Protein AF-A0A2R6J2B6-F1 (afdb_monomer)

Nearest PDB structures (foldseek):
  4z7r-assembly1_B  TM=4.528E-01  e=1.445E-08  Methylorubrum extorquens AM1
  4z7r-assembly1_A  TM=4.569E-01  e=1.540E-08  Methylorubrum extorquens AM1
  1xto-assembly1_A-2  TM=4.589E-01  e=4.551E-07  Pseudomonas putida KT2440
  2e7y-assembly1_B  TM=4.558E-01  e=3.497E-04  Thermotoga maritima

pLDDT: mean 74.23, std 17.55, range [27.34, 96.88]

Sequence (178 aa):
MFASSLLLDGRSTRHLIDATPDVRFQIRGDALDGVFLTREHLGHLPGLLYFGPEALAATGLTVHCTPRLGEFIATNDPFARLSEEGHIVLDPVRPGSTVDIGGVDGTFWGPGELDRYGDVPHPAISHSMDVLDPTRTEIYFTHLNHTNPVLQPGSEERRRVEERGFHVADRADSFGLG

Radius of gyration: 18.05 Å; Cα contacts (8 Å, |Δi|>4): 298; chains: 1; bounding box: 54×38×40 Å

Secondary structure (DSSP, 8-state):
-PPP-EEEE-SS-EEEE---TTHHHHHTT---SEEE---SSTTTSGGGGGGSTTTT--SSEEEEE-HHHHHHHHHSTTHHHHHHTTSEEEEE--TT----SSS-B-SBSSTTS-TTGGGS---BHHHHHHHHTT-SS-EEEBS--TT-GGGSTT-HHHHHHHHTTEEEPPTT------

Mean predicted aligned error: 13.25 Å

Solvent-accessible surface area (backbone atoms only — not comparable to full-atom values): 10469 Å² total; per-residue (Å²): 136,86,61,77,64,48,77,47,78,49,92,88,45,29,34,35,35,25,35,18,76,58,35,67,74,72,51,70,79,58,84,58,61,30,34,38,40,91,53,86,49,75,47,25,38,60,19,55,64,50,36,27,79,94,60,65,48,38,73,55,30,32,35,38,21,39,56,70,52,40,50,48,37,64,73,33,81,77,50,18,54,33,46,77,72,40,22,29,36,78,41,65,45,57,91,95,63,88,76,89,73,76,52,50,71,25,41,34,53,44,78,83,77,43,102,61,42,92,80,52,100,67,64,24,34,58,58,49,53,68,76,51,71,84,62,95,64,64,34,47,30,41,80,58,41,96,82,28,56,59,77,41,91,86,30,72,57,32,48,54,40,47,77,74,61,34,45,74,64,58,92,85,71,76,88,83,82,134

Foldseek 3Di:
DAQDKDWDDWPVAIEIEFQAPVNCVVQVLDDHQEYEFPDDDNSGPPNLCCLPPVHNVAAAHEYEYAPVVLVVQCPDPPSVVCCVVRSYDYDHDHPPDDDCRLEAEAQAQDPPLDPPSVVDPHDHPVRVLVVCPPDPIAYEYDNYDPSHQLPPPPGPSVVVCVVSRYHYDDDPDDDDDD

Structure (mmCIF, N/CA/C/O backbone):
data_AF-A0A2R6J2B6-F1
#
_entry.id   AF-A0A2R6J2B6-F1
#
loop_
_atom_site.group_PDB
_atom_site.id
_atom_site.type_symbol
_atom_site.label_atom_id
_atom_site.label_alt_id
_atom_site.label_comp_id
_atom_site.label_asym_id
_atom_site.label_entity_id
_atom_site.label_seq_id
_atom_site.pdbx_PDB_ins_code
_atom_site.Cartn_x
_atom_site.Cartn_y
_atom_site.Cartn_z
_atom_site.occupancy
_atom_site.B_iso_or_equiv
_atom_site.auth_seq_id
_atom_site.auth_comp_id
_atom_site.auth_asym_id
_atom_site.auth_atom_id
_atom_site.pdbx_PDB_model_num
ATOM 1 N N . MET A 1 1 ? 8.148 20.720 3.279 1.00 38.84 1 MET A N 1
ATOM 2 C CA . MET A 1 1 ? 7.030 19.885 2.792 1.00 38.84 1 MET A CA 1
ATOM 3 C C . MET A 1 1 ? 7.084 18.610 3.613 1.00 38.84 1 MET A C 1
ATOM 5 O O . MET A 1 1 ? 8.137 17.992 3.619 1.00 38.84 1 MET A O 1
ATOM 9 N N . PHE A 1 2 ? 6.050 18.304 4.394 1.00 37.94 2 PHE A N 1
ATOM 10 C CA . PHE A 1 2 ? 6.017 17.096 5.222 1.00 37.94 2 PHE A CA 1
ATOM 11 C C . PHE A 1 2 ? 5.451 15.964 4.366 1.00 37.94 2 PHE A C 1
ATOM 13 O O . PHE A 1 2 ? 4.335 16.091 3.866 1.00 37.94 2 PHE A O 1
ATOM 20 N N . ALA A 1 3 ? 6.238 14.919 4.132 1.00 43.91 3 ALA A N 1
ATOM 21 C CA . ALA A 1 3 ? 5.732 13.699 3.526 1.00 43.91 3 ALA A CA 1
ATOM 22 C C . ALA A 1 3 ? 4.991 12.895 4.596 1.00 43.91 3 ALA A C 1
ATOM 24 O O . ALA A 1 3 ? 5.496 12.728 5.705 1.00 43.91 3 ALA A O 1
ATOM 25 N N . SER A 1 4 ? 3.784 12.441 4.282 1.00 53.16 4 SER A N 1
ATOM 26 C CA . SER A 1 4 ? 3.016 11.536 5.131 1.00 53.16 4 SER A CA 1
ATOM 27 C C . SER A 1 4 ? 3.201 10.112 4.631 1.00 53.16 4 SER A C 1
ATOM 29 O O . SER A 1 4 ? 3.089 9.876 3.433 1.00 53.16 4 SER A O 1
ATOM 31 N N . SER A 1 5 ? 3.428 9.182 5.547 1.00 55.16 5 SER A N 1
ATOM 32 C CA . SER A 1 5 ? 3.447 7.745 5.280 1.00 55.16 5 SER A CA 1
ATOM 33 C C . SER A 1 5 ? 2.646 7.008 6.330 1.00 55.16 5 SER A C 1
ATOM 35 O O . SER A 1 5 ? 2.580 7.469 7.474 1.00 55.16 5 SER A O 1
ATOM 37 N N . LEU A 1 6 ? 2.127 5.839 5.980 1.00 61.38 6 LEU A N 1
ATOM 38 C CA . LEU A 1 6 ? 1.416 4.971 6.911 1.00 61.38 6 LEU A CA 1
ATOM 39 C C . LEU A 1 6 ? 1.934 3.543 6.784 1.00 61.38 6 LEU A C 1
ATOM 41 O O . LEU A 1 6 ? 1.963 3.002 5.687 1.00 61.38 6 LEU A O 1
ATOM 45 N N . LEU A 1 7 ? 2.318 2.936 7.900 1.00 58.19 7 LEU A N 1
ATOM 46 C CA . LEU A 1 7 ? 2.619 1.512 7.966 1.00 58.19 7 LEU A CA 1
ATOM 47 C C . LEU A 1 7 ? 1.351 0.765 8.394 1.00 58.19 7 LEU A C 1
ATOM 49 O O . LEU A 1 7 ? 0.753 1.103 9.415 1.00 58.19 7 LEU A O 1
ATOM 53 N N . LEU A 1 8 ? 0.949 -0.226 7.608 1.00 63.62 8 LEU A N 1
ATOM 54 C CA . LEU A 1 8 ? -0.127 -1.166 7.895 1.00 63.62 8 LEU A CA 1
ATOM 55 C C . LEU A 1 8 ? 0.522 -2.486 8.312 1.00 63.62 8 LEU A C 1
ATOM 57 O O . LEU A 1 8 ? 1.049 -3.201 7.464 1.00 63.62 8 LEU A O 1
ATOM 61 N N . ASP A 1 9 ? 0.528 -2.779 9.608 1.00 63.66 9 ASP A N 1
ATOM 62 C CA . ASP A 1 9 ? 1.200 -3.951 10.179 1.00 63.66 9 ASP A CA 1
ATOM 63 C C . ASP A 1 9 ? 0.148 -4.942 10.696 1.00 63.66 9 ASP A C 1
ATOM 65 O O . ASP A 1 9 ? -0.495 -4.706 11.719 1.00 63.66 9 ASP A O 1
ATOM 69 N N . GLY A 1 10 ? -0.101 -6.002 9.927 1.00 56.47 10 GLY A N 1
ATOM 70 C CA . GLY A 1 10 ? -1.007 -7.094 10.276 1.00 56.47 10 GLY A CA 1
ATOM 71 C C . GLY A 1 10 ? -0.239 -8.331 10.743 1.00 56.47 10 GLY A C 1
ATOM 72 O O . GLY A 1 10 ? 0.958 -8.463 10.512 1.00 56.47 10 GLY A O 1
ATOM 73 N N . ARG A 1 11 ? -0.932 -9.309 11.345 1.00 50.62 11 ARG A N 1
ATOM 74 C CA . ARG A 1 11 ? -0.304 -10.530 11.905 1.00 50.62 11 ARG A CA 1
ATOM 75 C C . ARG A 1 11 ? 0.561 -11.343 10.937 1.00 50.62 11 ARG A C 1
ATOM 77 O O . ARG A 1 11 ? 1.348 -12.177 11.380 1.00 50.62 11 ARG A O 1
ATOM 84 N N . SER A 1 12 ? 0.352 -11.199 9.634 1.00 55.81 12 SER A N 1
ATOM 85 C CA . SER A 1 12 ? 1.073 -11.963 8.608 1.00 55.81 12 SER A CA 1
ATOM 86 C C . SER A 1 12 ? 1.449 -11.135 7.388 1.00 55.81 12 SER A C 1
ATOM 88 O O . SER A 1 12 ? 2.029 -11.692 6.464 1.00 55.81 12 SER A O 1
ATOM 90 N N . THR A 1 13 ? 1.096 -9.848 7.368 1.00 67.38 13 THR A N 1
ATOM 91 C CA . THR A 1 13 ? 1.326 -8.977 6.217 1.00 67.38 13 THR A CA 1
ATOM 92 C C . THR A 1 13 ? 1.634 -7.562 6.667 1.00 67.38 13 THR A C 1
ATOM 94 O O . THR A 1 13 ? 0.905 -7.008 7.492 1.00 67.38 13 THR A O 1
ATOM 97 N N . ARG A 1 14 ? 2.634 -6.938 6.059 1.00 78.25 14 ARG A N 1
ATOM 98 C CA . ARG A 1 14 ? 3.092 -5.592 6.367 1.00 78.25 14 ARG A CA 1
ATOM 99 C C . ARG A 1 14 ? 3.194 -4.760 5.101 1.00 78.25 14 ARG A C 1
ATOM 101 O O . ARG A 1 14 ? 3.980 -5.060 4.205 1.00 78.25 14 ARG A O 1
ATOM 108 N N . HIS A 1 15 ? 2.422 -3.683 5.042 1.00 82.88 15 HIS A N 1
ATOM 109 C CA . HIS A 1 15 ? 2.373 -2.796 3.886 1.00 82.88 15 HIS A CA 1
ATOM 110 C C . HIS A 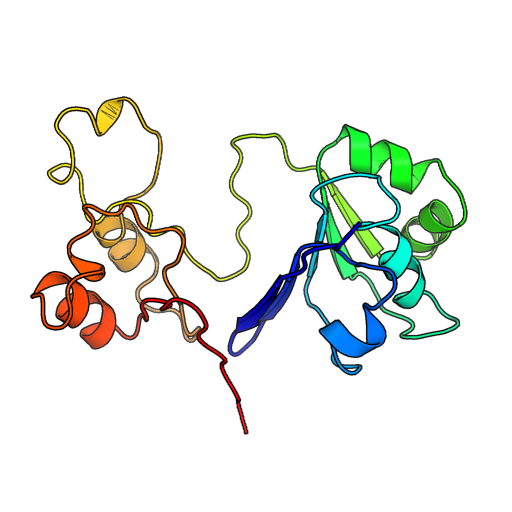1 15 ? 2.736 -1.366 4.264 1.00 82.88 15 HIS A C 1
ATOM 112 O O . HIS A 1 15 ? 2.364 -0.882 5.328 1.00 82.88 15 HIS A O 1
ATOM 118 N N . LEU A 1 16 ? 3.421 -0.653 3.375 1.00 84.19 16 LEU A N 1
ATOM 119 C CA . LEU A 1 16 ? 3.744 0.762 3.561 1.00 84.19 16 LEU A CA 1
ATOM 120 C C . LEU A 1 16 ? 2.998 1.619 2.540 1.00 84.19 16 LEU A C 1
ATOM 122 O O . LEU A 1 16 ? 3.071 1.359 1.348 1.00 84.19 16 LEU A O 1
ATOM 126 N N . ILE A 1 17 ? 2.337 2.681 2.983 1.00 82.25 17 ILE A N 1
ATOM 127 C CA . ILE A 1 17 ? 1.850 3.752 2.114 1.00 82.25 17 ILE A CA 1
ATOM 128 C C . ILE A 1 17 ? 2.921 4.836 2.057 1.00 82.25 17 ILE A C 1
ATOM 130 O O . ILE A 1 17 ? 3.254 5.431 3.083 1.00 82.25 17 ILE A O 1
ATOM 134 N N . ASP A 1 18 ? 3.400 5.089 0.843 1.00 83.25 18 ASP A N 1
ATOM 13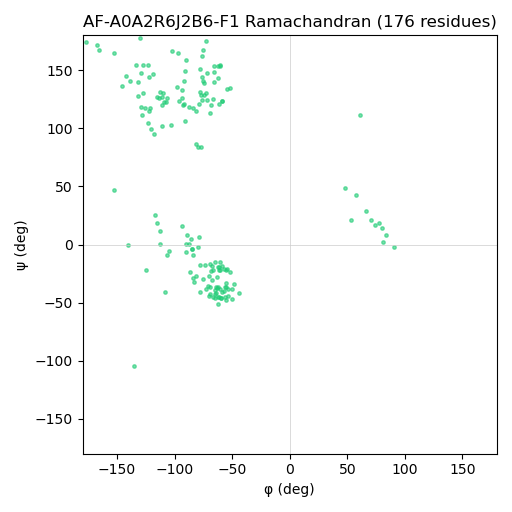5 C CA . ASP A 1 18 ? 4.460 6.010 0.449 1.00 83.25 18 ASP A CA 1
ATOM 136 C C . ASP A 1 18 ? 5.836 5.697 1.060 1.00 83.25 18 ASP A C 1
ATOM 138 O O . ASP A 1 18 ? 6.100 5.891 2.250 1.00 83.25 18 ASP A O 1
ATOM 142 N N . ALA A 1 19 ? 6.761 5.277 0.193 1.00 88.50 19 ALA A N 1
ATOM 143 C CA . ALA A 1 19 ? 8.167 5.089 0.524 1.00 88.50 19 ALA A CA 1
ATOM 144 C C . ALA A 1 19 ? 8.894 6.441 0.483 1.00 88.50 19 ALA A C 1
ATOM 146 O O . ALA A 1 19 ? 9.471 6.859 -0.527 1.00 88.50 19 ALA A O 1
ATOM 147 N N . THR A 1 20 ? 8.855 7.155 1.603 1.00 87.56 20 THR A N 1
ATOM 148 C CA . THR A 1 20 ? 9.480 8.478 1.720 1.00 87.56 20 THR A CA 1
ATOM 149 C C . THR A 1 20 ? 11.011 8.347 1.837 1.00 87.56 20 THR A C 1
ATOM 151 O O . THR A 1 20 ? 11.520 7.255 2.108 1.00 87.56 20 THR A O 1
ATOM 154 N N . PRO A 1 21 ? 11.793 9.435 1.700 1.00 87.62 21 PRO A N 1
ATOM 155 C CA . PRO A 1 21 ? 13.240 9.399 1.953 1.00 87.62 21 PRO A CA 1
ATOM 156 C C . PRO A 1 21 ? 13.631 8.862 3.344 1.00 87.62 21 PRO A C 1
ATOM 158 O O . PRO A 1 21 ? 14.750 8.385 3.538 1.00 87.62 21 PRO A O 1
ATOM 161 N N . ASP A 1 22 ? 12.700 8.899 4.300 1.00 85.00 22 ASP A N 1
ATOM 162 C CA . ASP A 1 22 ? 12.881 8.445 5.676 1.00 85.00 22 ASP A CA 1
ATOM 163 C C . ASP A 1 22 ? 12.448 6.983 5.896 1.00 85.00 22 ASP A C 1
ATOM 165 O O . ASP A 1 22 ? 12.319 6.549 7.040 1.00 85.00 22 ASP A O 1
ATOM 169 N N . VAL A 1 23 ? 12.267 6.189 4.829 1.00 86.12 23 VAL A N 1
ATOM 170 C CA . VAL A 1 23 ? 11.777 4.795 4.889 1.00 86.12 23 VAL A CA 1
ATOM 171 C C . VAL A 1 23 ? 12.477 3.911 5.909 1.00 86.12 23 VAL A C 1
ATOM 173 O O . VAL A 1 23 ? 11.832 3.136 6.607 1.00 86.12 23 VAL A O 1
ATOM 176 N N . ARG A 1 24 ? 13.773 4.121 6.127 1.00 84.81 24 ARG A N 1
ATOM 177 C CA . ARG A 1 24 ? 14.567 3.416 7.146 1.00 84.81 24 ARG A CA 1
ATOM 178 C C . ARG A 1 24 ? 13.975 3.535 8.551 1.00 84.81 24 ARG A C 1
ATOM 180 O O . ARG A 1 24 ? 14.026 2.590 9.330 1.00 84.81 24 ARG A O 1
ATOM 187 N N . PHE A 1 25 ? 13.400 4.693 8.865 1.00 80.25 25 PHE A N 1
ATOM 188 C CA . PHE A 1 25 ? 12.739 4.961 10.139 1.00 80.25 25 PHE A CA 1
ATOM 189 C C . PHE A 1 25 ? 11.268 4.531 10.136 1.00 80.25 25 PHE A C 1
ATOM 191 O O . PHE A 1 25 ? 10.728 4.250 11.205 1.00 80.25 25 PHE A O 1
ATOM 198 N N . GLN A 1 26 ? 10.643 4.451 8.956 1.00 73.31 26 GLN A N 1
ATOM 199 C CA . GLN A 1 26 ? 9.257 4.004 8.783 1.00 73.31 26 GLN A CA 1
ATOM 200 C C . GLN A 1 26 ? 9.113 2.504 9.048 1.00 73.31 26 GLN A C 1
ATOM 202 O O . GLN A 1 26 ? 8.193 2.103 9.751 1.00 73.31 26 GLN A O 1
ATOM 207 N N . ILE A 1 27 ? 10.036 1.694 8.517 1.00 79.62 27 ILE A N 1
ATOM 208 C CA . ILE A 1 27 ? 9.935 0.224 8.561 1.00 79.62 27 ILE A CA 1
ATOM 209 C C . ILE A 1 27 ? 10.906 -0.432 9.538 1.00 79.62 27 ILE A C 1
ATOM 211 O O . ILE A 1 27 ? 10.820 -1.632 9.760 1.00 79.62 27 ILE A O 1
ATOM 215 N N . ARG A 1 28 ? 11.856 0.331 10.099 1.00 80.12 28 ARG A N 1
ATOM 216 C CA . ARG A 1 28 ? 12.849 -0.134 11.089 1.00 80.12 28 ARG A CA 1
ATOM 217 C C . ARG A 1 28 ? 13.664 -1.369 10.672 1.00 80.12 28 ARG A C 1
ATOM 219 O O . ARG A 1 28 ? 14.271 -2.014 11.517 1.00 80.12 28 ARG A O 1
ATOM 226 N N . GLY A 1 29 ? 13.742 -1.634 9.369 1.00 75.06 29 GLY A N 1
ATOM 227 C CA . GLY A 1 29 ? 14.480 -2.754 8.794 1.00 75.06 29 GLY A CA 1
ATOM 228 C C . GLY A 1 29 ? 13.674 -4.042 8.627 1.00 75.06 29 GLY A C 1
ATOM 229 O O . GLY A 1 29 ? 14.225 -4.991 8.077 1.00 75.06 29 GLY A O 1
ATOM 230 N N . ASP A 1 30 ? 12.403 -4.090 9.040 1.00 77.19 30 ASP A N 1
ATOM 231 C CA . ASP A 1 30 ? 11.595 -5.293 8.815 1.00 77.19 30 ASP A CA 1
ATOM 232 C C . ASP A 1 30 ? 11.110 -5.370 7.363 1.00 77.19 30 ASP A C 1
ATOM 234 O O . ASP A 1 30 ? 10.907 -4.351 6.692 1.00 77.19 30 ASP A O 1
ATOM 238 N N . ALA A 1 31 ? 10.916 -6.601 6.890 1.00 82.94 31 ALA A N 1
ATOM 239 C CA . ALA A 1 31 ? 10.409 -6.871 5.554 1.00 82.94 31 ALA A CA 1
ATOM 240 C C . ALA A 1 31 ? 8.987 -6.315 5.365 1.00 82.94 31 ALA A C 1
ATOM 242 O O . ALA A 1 31 ? 8.223 -6.170 6.321 1.00 82.94 31 ALA A O 1
ATOM 243 N N . LEU A 1 32 ? 8.653 -6.009 4.112 1.00 86.56 32 LEU A N 1
ATOM 244 C CA . LEU A 1 32 ? 7.312 -5.625 3.686 1.00 86.56 32 LEU A CA 1
ATOM 245 C C . LEU A 1 32 ? 6.800 -6.633 2.662 1.00 86.56 32 LEU A C 1
ATOM 247 O O . LEU A 1 32 ? 7.567 -7.111 1.827 1.00 86.56 32 LEU A O 1
ATOM 251 N N . ASP A 1 33 ? 5.497 -6.868 2.684 1.00 85.44 33 ASP A N 1
ATOM 252 C CA . ASP A 1 33 ? 4.774 -7.618 1.659 1.00 85.44 33 ASP A CA 1
ATOM 253 C C . ASP A 1 33 ? 4.406 -6.717 0.474 1.00 85.44 33 ASP A C 1
ATOM 255 O O . ASP A 1 33 ? 4.379 -7.164 -0.676 1.00 85.44 33 ASP A O 1
ATOM 259 N N . GLY A 1 34 ? 4.210 -5.417 0.728 1.00 89.62 34 GLY A N 1
ATOM 260 C CA . GLY A 1 34 ? 3.985 -4.459 -0.345 1.00 89.62 34 GLY A CA 1
ATOM 261 C C . GLY A 1 34 ? 4.106 -2.986 0.034 1.00 89.62 34 GLY A C 1
ATOM 262 O O . GLY A 1 34 ? 4.138 -2.593 1.201 1.00 89.62 34 GLY A O 1
ATOM 263 N N . VAL A 1 35 ? 4.161 -2.144 -0.994 1.00 90.56 35 VAL A N 1
ATOM 264 C CA . VAL A 1 35 ? 4.176 -0.683 -0.890 1.00 90.56 35 VAL A CA 1
ATOM 265 C C . VAL A 1 35 ? 3.079 -0.104 -1.775 1.00 90.56 35 VAL A C 1
ATOM 267 O O . VAL A 1 35 ? 2.996 -0.419 -2.956 1.00 90.56 35 VAL A O 1
ATOM 270 N N . PHE A 1 36 ? 2.270 0.793 -1.226 1.00 87.75 36 PHE A N 1
ATOM 271 C CA . PHE A 1 36 ? 1.342 1.633 -1.971 1.00 87.75 36 PHE A CA 1
ATOM 272 C C . PHE A 1 36 ? 1.989 2.979 -2.239 1.00 87.75 36 PHE A C 1
ATOM 274 O O . PHE A 1 36 ? 2.369 3.675 -1.303 1.00 87.75 36 PHE A O 1
ATOM 281 N N . LEU A 1 37 ? 2.077 3.380 -3.502 1.00 84.62 37 LEU A N 1
ATOM 282 C CA . LEU A 1 37 ? 2.560 4.703 -3.872 1.00 84.62 37 LEU A CA 1
ATOM 283 C C . LEU A 1 37 ? 1.416 5.579 -4.353 1.00 84.62 37 LEU A C 1
ATOM 285 O O . LEU A 1 37 ? 0.738 5.274 -5.338 1.00 84.62 37 LEU A O 1
ATOM 289 N N . THR A 1 38 ? 1.247 6.716 -3.691 1.00 74.94 38 THR A N 1
ATOM 290 C CA . THR A 1 38 ? 0.183 7.663 -4.019 1.00 74.94 38 THR A CA 1
ATOM 291 C C . THR A 1 38 ? 0.565 8.584 -5.176 1.00 74.94 38 THR A C 1
ATOM 293 O O . THR A 1 38 ? -0.317 8.990 -5.938 1.00 74.94 38 THR A O 1
ATOM 296 N N . ARG A 1 39 ? 1.859 8.927 -5.328 1.00 75.06 39 ARG A N 1
ATOM 297 C CA . ARG A 1 39 ? 2.367 9.854 -6.361 1.00 75.06 39 ARG A CA 1
ATOM 298 C C . ARG A 1 39 ? 3.895 9.864 -6.531 1.00 75.06 39 ARG A C 1
ATOM 300 O O . ARG A 1 39 ? 4.629 9.328 -5.713 1.00 75.06 39 ARG A O 1
ATOM 307 N N . GLU A 1 40 ? 4.366 10.554 -7.571 1.00 72.06 40 GLU A N 1
ATOM 308 C CA . GLU A 1 40 ? 5.750 10.574 -8.081 1.00 72.06 40 GLU A CA 1
ATOM 309 C C . GLU A 1 40 ? 6.721 11.566 -7.403 1.00 72.06 40 GLU A C 1
ATOM 311 O O . GLU A 1 40 ? 7.899 11.623 -7.750 1.00 72.06 40 GLU A O 1
ATOM 316 N N . HIS A 1 41 ? 6.264 12.402 -6.468 1.00 76.19 41 HIS A N 1
ATOM 317 C CA . HIS A 1 41 ? 7.115 13.457 -5.903 1.00 76.19 41 HIS A CA 1
ATOM 318 C C . HIS A 1 41 ? 8.142 12.936 -4.886 1.00 76.19 41 HIS A C 1
ATOM 320 O O . HIS A 1 41 ? 7.961 11.885 -4.270 1.00 76.19 41 HIS A O 1
ATOM 326 N N . LEU A 1 42 ? 9.167 13.759 -4.614 1.00 69.94 42 LEU A N 1
ATOM 327 C CA . LEU A 1 42 ? 10.240 13.481 -3.644 1.00 69.94 42 LEU A CA 1
ATOM 328 C C . LEU A 1 42 ? 9.751 13.073 -2.247 1.00 69.94 42 LEU A C 1
ATOM 330 O O . LEU A 1 42 ? 10.490 12.438 -1.505 1.00 69.94 42 LEU A O 1
ATOM 334 N N . GLY A 1 43 ? 8.526 13.446 -1.880 1.00 71.06 43 GLY A N 1
ATOM 335 C CA . GLY A 1 43 ? 7.941 13.040 -0.612 1.00 71.06 43 GLY A CA 1
ATOM 336 C C . GLY A 1 43 ? 7.583 11.557 -0.534 1.00 71.06 43 GLY A C 1
ATOM 337 O O . GLY A 1 43 ? 7.598 11.036 0.562 1.00 71.06 43 GLY A O 1
ATOM 338 N N . HIS A 1 44 ? 7.287 10.871 -1.642 1.00 74.69 44 HIS A N 1
ATOM 339 C CA . HIS A 1 44 ? 6.512 9.616 -1.601 1.00 74.69 44 HIS A CA 1
ATOM 340 C C . HIS A 1 44 ? 7.189 8.413 -2.263 1.00 74.69 44 HIS A C 1
ATOM 342 O O . HIS A 1 44 ? 6.845 7.273 -1.968 1.00 74.69 44 HIS A O 1
ATOM 348 N N . LEU A 1 45 ? 8.127 8.675 -3.169 1.00 87.62 45 LEU A N 1
ATOM 349 C CA . LEU A 1 45 ? 8.750 7.676 -4.033 1.00 87.62 45 LEU A CA 1
ATOM 350 C C . LEU A 1 45 ? 10.217 7.352 -3.689 1.00 87.62 45 LEU A C 1
ATOM 352 O O . LEU A 1 45 ? 10.579 6.180 -3.761 1.00 87.62 45 LEU A O 1
ATOM 356 N N . PRO A 1 46 ? 11.101 8.316 -3.346 1.00 92.19 46 PRO A N 1
ATOM 357 C CA . PRO A 1 46 ? 12.546 8.055 -3.310 1.00 92.19 46 PRO A CA 1
ATOM 358 C C . PRO A 1 46 ? 13.000 6.971 -2.332 1.00 92.19 46 PRO A C 1
ATOM 360 O O . PRO A 1 46 ? 14.067 6.391 -2.527 1.00 92.19 46 PRO A O 1
ATOM 363 N N . GLY A 1 47 ? 12.202 6.674 -1.304 1.00 93.38 47 GLY A N 1
ATOM 364 C CA . GLY A 1 47 ? 12.463 5.578 -0.378 1.00 93.38 47 GLY A CA 1
ATOM 365 C C . GLY A 1 47 ? 12.481 4.208 -1.048 1.00 93.38 47 GLY A C 1
ATOM 366 O O . GLY A 1 47 ? 13.095 3.298 -0.505 1.00 93.38 47 GLY A O 1
ATOM 367 N N . LEU A 1 48 ? 11.899 4.049 -2.245 1.00 94.75 48 LEU A N 1
ATOM 368 C CA . LEU A 1 48 ? 11.929 2.771 -2.960 1.00 94.75 48 LEU A CA 1
ATOM 369 C C . LEU A 1 48 ? 13.351 2.244 -3.180 1.00 94.75 48 LEU A C 1
ATOM 371 O O . LEU A 1 48 ? 13.580 1.040 -3.144 1.00 94.75 48 LEU A O 1
ATOM 375 N N . LEU A 1 49 ? 14.314 3.150 -3.361 1.00 95.69 49 LEU A N 1
ATOM 376 C CA . LEU A 1 49 ? 15.724 2.808 -3.559 1.00 95.69 49 LEU A CA 1
ATOM 377 C C . LEU A 1 49 ? 16.325 2.072 -2.359 1.00 95.69 49 LEU A C 1
ATOM 379 O O . LEU A 1 49 ? 17.295 1.338 -2.512 1.00 95.69 49 LEU A O 1
ATOM 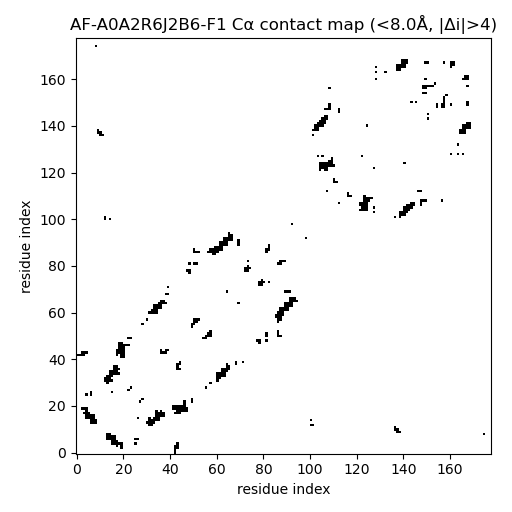383 N N . TYR A 1 50 ? 15.730 2.211 -1.173 1.00 95.38 50 TYR A N 1
ATOM 384 C CA . TYR A 1 50 ? 16.148 1.473 0.013 1.00 95.38 50 TYR A CA 1
ATOM 385 C C . TYR A 1 50 ? 15.871 -0.036 -0.080 1.00 95.38 50 TYR A C 1
ATOM 387 O O . TYR A 1 50 ? 16.486 -0.816 0.643 1.00 95.38 50 TYR A O 1
ATOM 395 N N . PHE A 1 51 ? 14.985 -0.467 -0.980 1.00 94.81 51 PHE A N 1
ATOM 396 C CA . PHE A 1 51 ? 14.719 -1.886 -1.229 1.00 94.81 51 PHE A CA 1
ATOM 397 C C . PHE A 1 51 ? 15.700 -2.523 -2.224 1.00 94.81 51 PHE A C 1
ATOM 399 O O . PHE A 1 51 ? 15.646 -3.732 -2.436 1.00 94.81 51 PHE A O 1
ATOM 406 N N . GLY A 1 52 ? 16.616 -1.735 -2.796 1.00 93.19 52 GLY A N 1
ATOM 407 C CA . GLY A 1 52 ? 17.666 -2.211 -3.694 1.00 93.19 52 GLY A CA 1
ATOM 408 C C . GLY A 1 52 ? 18.795 -2.992 -3.003 1.00 93.19 52 GLY A C 1
ATOM 409 O O . GLY A 1 52 ? 18.831 -3.099 -1.769 1.00 93.19 52 GLY A O 1
ATOM 410 N N . PRO A 1 53 ? 19.737 -3.534 -3.795 1.00 88.88 53 PRO A N 1
ATOM 411 C CA . PRO A 1 53 ? 20.761 -4.467 -3.329 1.00 88.88 53 PRO A CA 1
ATOM 412 C C . PRO A 1 53 ? 21.799 -3.831 -2.392 1.00 88.88 53 PRO A C 1
ATOM 414 O O . PRO A 1 53 ? 22.407 -4.533 -1.588 1.00 88.88 53 PRO A O 1
ATOM 417 N N . GLU A 1 54 ? 21.989 -2.511 -2.435 1.00 90.50 54 GLU A N 1
ATOM 418 C CA . GLU A 1 54 ? 22.898 -1.782 -1.540 1.00 90.50 54 GLU A CA 1
ATOM 419 C C . GLU A 1 54 ? 22.307 -1.509 -0.145 1.00 90.50 54 GLU A C 1
ATOM 421 O O . GLU A 1 54 ? 22.974 -0.912 0.706 1.00 90.50 54 GLU A O 1
ATOM 426 N N . ALA A 1 55 ? 21.058 -1.913 0.095 1.00 91.25 55 ALA A N 1
ATOM 427 C CA . ALA A 1 55 ? 20.348 -1.684 1.345 1.00 91.25 55 ALA A CA 1
ATOM 428 C C . ALA A 1 55 ? 19.606 -2.945 1.817 1.00 91.25 55 ALA A C 1
ATOM 430 O O . ALA A 1 55 ? 20.247 -3.841 2.362 1.00 91.25 55 ALA A O 1
ATOM 431 N N . LEU A 1 56 ? 18.277 -3.021 1.672 1.00 90.38 56 LEU A N 1
ATOM 432 C CA . LEU A 1 56 ? 17.510 -4.176 2.159 1.00 90.38 56 LEU A CA 1
ATOM 433 C C . LEU A 1 56 ? 17.597 -5.407 1.261 1.00 90.38 56 LEU A C 1
ATOM 435 O O . LEU A 1 56 ? 17.260 -6.492 1.727 1.00 90.38 56 LEU A O 1
ATOM 439 N N . ALA A 1 57 ? 18.023 -5.249 0.003 1.00 90.94 57 ALA A N 1
ATOM 440 C CA . ALA A 1 57 ? 18.061 -6.326 -0.982 1.00 90.94 57 ALA A CA 1
ATOM 441 C C . ALA A 1 57 ? 16.738 -7.115 -1.019 1.00 90.94 57 ALA A C 1
ATOM 443 O O . ALA A 1 57 ? 16.721 -8.346 -0.943 1.00 90.94 57 ALA A O 1
ATOM 444 N N . ALA A 1 58 ? 15.616 -6.391 -1.100 1.00 91.69 58 ALA A N 1
ATOM 445 C CA . ALA A 1 58 ? 14.299 -7.008 -1.159 1.00 91.69 58 ALA A CA 1
ATOM 446 C C . ALA A 1 58 ? 14.196 -7.909 -2.395 1.00 91.69 58 ALA A C 1
ATOM 448 O O . ALA A 1 58 ? 14.888 -7.705 -3.391 1.00 91.69 58 ALA A O 1
ATOM 449 N N . THR A 1 59 ? 13.340 -8.922 -2.335 1.00 92.44 59 THR A N 1
ATOM 450 C CA . THR A 1 59 ? 13.080 -9.808 -3.472 1.00 92.44 59 THR A CA 1
ATOM 451 C C . THR A 1 59 ? 11.587 -9.824 -3.726 1.00 92.44 59 THR A C 1
ATOM 453 O O . THR A 1 59 ? 10.825 -10.255 -2.865 1.00 92.44 59 THR A O 1
ATOM 456 N N . GLY A 1 60 ? 11.175 -9.354 -4.901 1.00 91.88 60 GLY A N 1
ATOM 457 C CA . GLY A 1 60 ? 9.784 -9.396 -5.334 1.00 91.88 60 GLY A CA 1
ATOM 458 C C . GLY A 1 60 ? 8.819 -8.531 -4.519 1.00 91.88 60 GLY A C 1
ATOM 459 O O . GLY A 1 60 ? 7.649 -8.887 -4.427 1.00 91.88 60 GLY A O 1
ATOM 460 N N . LEU A 1 61 ? 9.273 -7.422 -3.925 1.00 94.38 61 LEU A N 1
ATOM 461 C CA . LEU A 1 61 ? 8.398 -6.521 -3.166 1.00 94.38 61 LEU A CA 1
ATOM 462 C C . LEU A 1 61 ? 7.304 -5.942 -4.075 1.00 94.38 61 LEU A C 1
ATOM 464 O O . LEU A 1 61 ? 7.613 -5.247 -5.045 1.00 94.38 61 LEU A O 1
ATOM 468 N N . THR A 1 62 ? 6.033 -6.180 -3.752 1.00 93.75 62 THR A N 1
ATOM 469 C CA . THR A 1 62 ? 4.916 -5.680 -4.568 1.00 93.75 62 THR A CA 1
ATOM 470 C C . THR A 1 62 ? 4.760 -4.171 -4.400 1.00 93.75 62 THR A C 1
ATOM 472 O O . THR A 1 62 ? 4.717 -3.661 -3.282 1.00 93.75 62 THR A O 1
ATOM 475 N N . VAL A 1 63 ? 4.661 -3.431 -5.504 1.00 94.62 63 VAL A N 1
ATOM 476 C CA . VAL A 1 63 ? 4.489 -1.974 -5.504 1.00 94.62 63 VAL A CA 1
ATOM 477 C C . VAL A 1 63 ? 3.198 -1.614 -6.225 1.00 94.62 63 VAL A C 1
ATOM 479 O O . VAL A 1 63 ? 3.146 -1.534 -7.454 1.00 94.62 63 VAL A O 1
ATOM 482 N N . HIS A 1 64 ? 2.158 -1.356 -5.439 1.00 89.31 64 HIS A N 1
ATOM 483 C CA . HIS A 1 64 ? 0.860 -0.911 -5.919 1.00 89.31 64 HIS A CA 1
ATOM 484 C C . HIS A 1 64 ? 0.910 0.579 -6.243 1.00 89.31 64 HIS A C 1
ATOM 486 O O . HIS A 1 64 ? 1.206 1.422 -5.391 1.00 89.31 64 HIS A O 1
ATOM 492 N N . CYS A 1 65 ? 0.619 0.932 -7.488 1.00 87.88 65 CYS A N 1
ATOM 493 C CA . CYS A 1 65 ? 0.698 2.314 -7.951 1.00 87.88 65 CYS A CA 1
ATOM 494 C C . CYS A 1 65 ? -0.265 2.564 -9.111 1.00 87.88 65 CYS A C 1
ATOM 496 O O . CYS A 1 65 ? -0.770 1.636 -9.733 1.00 87.88 65 CYS A O 1
ATOM 498 N N . THR A 1 66 ? -0.533 3.827 -9.446 1.00 86.56 66 THR A N 1
ATOM 499 C CA . THR A 1 66 ? -1.303 4.116 -10.670 1.00 86.56 66 THR A CA 1
ATOM 500 C C . THR A 1 66 ? -0.518 3.692 -11.920 1.00 86.56 66 THR A C 1
ATOM 502 O O . THR A 1 66 ? 0.712 3.756 -11.896 1.00 86.56 66 THR A O 1
ATOM 505 N N . PRO A 1 67 ? -1.171 3.353 -13.053 1.00 87.88 67 PRO A N 1
ATOM 506 C CA . PRO A 1 67 ? -0.462 2.948 -14.271 1.00 87.88 67 PRO A CA 1
ATOM 507 C C . PRO A 1 67 ? 0.584 3.954 -14.741 1.00 87.88 67 PRO A C 1
ATOM 509 O O . PRO A 1 67 ? 1.679 3.569 -15.133 1.00 87.88 67 PRO A O 1
ATOM 512 N N . ARG A 1 68 ? 0.278 5.251 -14.624 1.00 88.06 68 ARG A N 1
ATOM 513 C CA . ARG A 1 68 ? 1.214 6.325 -14.968 1.00 88.06 68 ARG A CA 1
ATOM 514 C C . ARG A 1 68 ? 2.448 6.339 -14.059 1.00 88.06 68 ARG A C 1
ATOM 516 O O . ARG A 1 68 ? 3.544 6.615 -14.532 1.00 88.06 68 ARG A O 1
ATOM 523 N N . LEU A 1 69 ? 2.274 6.078 -12.763 1.00 89.19 69 LEU A N 1
ATOM 524 C CA . LEU A 1 69 ? 3.391 6.012 -11.822 1.00 89.19 69 LEU A CA 1
ATOM 525 C C . LEU A 1 69 ? 4.217 4.736 -12.023 1.00 89.19 69 LEU A C 1
ATOM 527 O O . LEU A 1 69 ? 5.439 4.801 -11.976 1.00 89.19 69 LEU A O 1
ATOM 531 N N . GLY A 1 70 ? 3.566 3.607 -12.308 1.00 94.75 70 GLY A N 1
ATOM 532 C CA . GLY A 1 70 ? 4.250 2.367 -12.672 1.00 94.75 70 GLY A CA 1
ATOM 533 C C . GLY A 1 70 ? 5.111 2.536 -13.923 1.00 94.75 70 GLY A C 1
ATOM 534 O O . GLY A 1 70 ? 6.283 2.179 -13.907 1.00 94.75 70 GLY A O 1
ATOM 535 N N . GLU A 1 71 ? 4.574 3.163 -14.974 1.00 95.31 71 GLU A N 1
ATOM 536 C CA . GLU A 1 71 ? 5.340 3.498 -16.182 1.00 95.31 71 GLU A CA 1
ATOM 537 C C . GLU A 1 71 ? 6.524 4.415 -15.858 1.00 95.31 71 GLU A C 1
ATOM 539 O O . GLU A 1 71 ? 7.646 4.131 -16.265 1.00 95.31 71 GLU A O 1
ATOM 544 N N . PHE A 1 72 ? 6.306 5.460 -15.051 1.00 94.75 72 PHE A N 1
ATOM 545 C CA . PHE A 1 72 ? 7.393 6.323 -14.596 1.00 94.75 72 PHE A CA 1
ATOM 546 C C . PHE A 1 72 ? 8.499 5.523 -13.894 1.00 94.75 72 PHE A C 1
ATOM 548 O O . PHE A 1 72 ? 9.667 5.693 -14.227 1.00 94.75 72 PHE A O 1
ATOM 555 N N . ILE A 1 73 ? 8.161 4.633 -12.960 1.00 96.00 73 ILE A N 1
ATOM 556 C CA . ILE A 1 73 ? 9.151 3.806 -12.257 1.00 96.00 73 ILE A CA 1
ATOM 557 C C . ILE A 1 73 ? 9.895 2.895 -13.237 1.00 96.00 73 ILE A C 1
ATOM 559 O O . ILE A 1 73 ? 11.119 2.830 -13.191 1.00 96.00 73 ILE A O 1
ATOM 563 N N . ALA A 1 74 ? 9.174 2.244 -14.149 1.00 96.69 74 ALA A N 1
ATOM 564 C CA . ALA A 1 74 ? 9.739 1.301 -15.110 1.00 96.69 74 ALA A CA 1
ATOM 565 C C . ALA A 1 74 ? 10.668 1.950 -16.151 1.00 96.69 74 ALA A C 1
ATOM 567 O O . ALA A 1 74 ? 11.487 1.254 -16.738 1.00 96.69 74 ALA A O 1
ATOM 568 N N . THR A 1 75 ? 10.554 3.260 -16.401 1.00 96.69 75 THR A N 1
ATOM 569 C CA . THR A 1 75 ? 11.357 3.957 -17.424 1.00 96.69 75 THR A CA 1
ATOM 570 C C . THR A 1 75 ? 12.360 4.963 -16.863 1.00 96.69 75 THR A C 1
ATOM 572 O O . THR A 1 75 ? 13.020 5.647 -17.644 1.00 96.69 75 THR A O 1
ATOM 575 N N . ASN A 1 76 ? 12.442 5.134 -15.540 1.00 95.69 76 ASN A N 1
ATOM 576 C CA . ASN A 1 76 ? 13.320 6.129 -14.924 1.00 95.69 76 ASN A CA 1
ATOM 577 C C . ASN A 1 76 ? 14.300 5.475 -13.952 1.00 95.69 76 ASN A C 1
ATOM 579 O O . ASN A 1 76 ? 13.928 4.984 -12.884 1.00 95.69 76 ASN A O 1
ATOM 583 N N . ASP A 1 77 ? 15.581 5.549 -14.294 1.00 95.44 77 ASP A N 1
ATOM 584 C CA . ASP A 1 77 ? 16.652 5.196 -13.376 1.00 95.44 77 ASP A CA 1
ATOM 585 C C . ASP A 1 77 ? 16.722 6.162 -12.181 1.00 95.44 77 ASP A C 1
ATOM 587 O O . ASP A 1 77 ? 16.433 7.355 -12.320 1.00 95.44 77 ASP A O 1
ATOM 591 N N . PRO A 1 78 ? 17.142 5.680 -10.996 1.00 94.69 78 PRO A N 1
ATOM 592 C CA . PRO A 1 78 ? 17.563 4.304 -10.702 1.00 94.69 78 PRO A CA 1
ATOM 593 C C . PRO A 1 78 ? 16.413 3.345 -10.337 1.00 94.69 78 PRO A C 1
ATOM 595 O O . PRO A 1 78 ? 16.668 2.200 -9.975 1.00 94.69 78 PRO A O 1
ATOM 598 N N . PHE A 1 79 ? 15.151 3.781 -10.405 1.00 95.62 79 PHE A N 1
ATOM 599 C CA . PHE A 1 79 ? 14.012 2.951 -10.000 1.00 95.62 79 PHE A CA 1
ATOM 600 C C . PHE A 1 79 ? 13.741 1.797 -10.970 1.00 95.62 79 PHE A C 1
ATOM 602 O O . PHE A 1 79 ? 13.392 0.708 -10.516 1.00 95.62 79 PHE A O 1
ATOM 609 N N . ALA A 1 80 ? 13.946 2.013 -12.273 1.00 96.88 80 ALA A N 1
ATOM 610 C CA . ALA A 1 80 ? 13.756 0.992 -13.305 1.00 96.88 80 ALA A CA 1
ATOM 611 C C . ALA A 1 80 ? 14.558 -0.280 -12.993 1.00 96.88 80 ALA A C 1
ATOM 613 O O . ALA A 1 80 ? 14.001 -1.380 -12.987 1.00 96.88 80 ALA A O 1
ATOM 614 N N . ARG A 1 81 ? 15.822 -0.116 -12.579 1.00 96.56 81 ARG A N 1
ATOM 615 C CA . ARG A 1 81 ? 16.695 -1.227 -12.178 1.00 96.56 81 ARG A CA 1
ATOM 616 C C . ARG A 1 81 ? 16.131 -2.095 -11.063 1.00 96.56 81 ARG A C 1
ATOM 618 O O . ARG A 1 81 ? 16.302 -3.306 -11.110 1.00 96.56 81 ARG A O 1
ATOM 625 N N . LEU A 1 82 ? 15.421 -1.517 -10.090 1.00 96.69 82 LEU A N 1
ATOM 626 C CA . LEU A 1 82 ? 14.796 -2.308 -9.025 1.00 96.69 82 LEU A CA 1
ATOM 627 C C . LEU A 1 82 ? 13.788 -3.311 -9.594 1.00 96.69 82 LEU A C 1
ATOM 629 O O . LEU A 1 82 ? 13.680 -4.427 -9.091 1.00 96.69 82 LEU A O 1
ATOM 633 N N . SER A 1 83 ? 13.036 -2.910 -10.621 1.00 95.50 83 SER A N 1
ATOM 634 C CA . SER A 1 83 ? 12.056 -3.784 -11.263 1.00 95.50 83 SER A CA 1
ATOM 635 C C . SER A 1 83 ? 12.728 -4.781 -12.202 1.00 95.50 83 SER A C 1
ATOM 637 O O . SER A 1 83 ? 12.340 -5.945 -12.224 1.00 95.50 83 SER A O 1
ATOM 639 N N . GLU A 1 84 ? 13.728 -4.346 -12.970 1.00 96.56 84 GLU A N 1
ATOM 640 C CA . GLU A 1 84 ? 14.469 -5.198 -13.910 1.00 96.56 84 GLU A CA 1
ATOM 641 C C . GLU A 1 84 ? 15.239 -6.316 -13.198 1.00 96.56 84 GLU A C 1
ATOM 643 O O . GLU A 1 84 ? 15.307 -7.442 -13.690 1.00 96.56 84 GLU A O 1
ATOM 648 N N . GLU A 1 85 ? 15.780 -6.021 -12.016 1.00 95.88 85 GLU A N 1
ATOM 649 C CA . GLU A 1 85 ? 16.537 -6.964 -11.187 1.00 95.88 85 GLU A CA 1
ATOM 650 C C . GLU A 1 85 ? 15.638 -7.782 -10.244 1.00 95.88 85 GLU A C 1
ATOM 652 O O . GLU A 1 85 ? 16.123 -8.634 -9.503 1.00 95.88 85 GLU A O 1
ATOM 657 N N . GLY A 1 86 ? 14.318 -7.566 -10.287 1.00 94.69 86 GLY A N 1
ATOM 658 C CA . GLY A 1 86 ? 13.341 -8.333 -9.511 1.00 94.69 86 GLY A CA 1
ATOM 659 C C . GLY A 1 86 ? 13.306 -7.999 -8.018 1.00 94.69 86 GLY A C 1
ATOM 660 O O . GLY A 1 86 ? 12.744 -8.764 -7.232 1.00 94.69 86 GLY A O 1
ATOM 661 N N . HIS A 1 87 ? 13.875 -6.864 -7.605 1.00 95.94 87 HIS A N 1
ATOM 662 C CA . HIS A 1 87 ? 13.760 -6.370 -6.232 1.00 95.94 87 HIS A CA 1
ATOM 663 C C . HIS A 1 87 ? 12.340 -5.898 -5.916 1.00 95.94 87 HIS A C 1
ATOM 665 O O . HIS A 1 87 ? 11.837 -6.137 -4.817 1.00 95.94 87 HIS A O 1
ATOM 671 N N . ILE A 1 88 ? 11.680 -5.284 -6.902 1.00 96.88 88 ILE A N 1
ATOM 672 C CA . ILE A 1 88 ? 10.270 -4.894 -6.838 1.00 96.88 88 ILE A CA 1
ATOM 673 C C . ILE A 1 88 ? 9.474 -5.520 -7.986 1.00 96.88 88 ILE A C 1
ATOM 675 O O . ILE A 1 88 ? 10.009 -5.777 -9.064 1.00 96.88 88 ILE A O 1
ATOM 679 N N . VAL A 1 89 ? 8.174 -5.696 -7.773 1.00 96.31 89 VAL A N 1
ATOM 680 C CA . VAL A 1 89 ? 7.196 -6.064 -8.800 1.00 96.31 89 VAL A CA 1
ATOM 681 C C . VAL A 1 89 ? 6.139 -4.972 -8.849 1.00 96.31 89 VAL A C 1
ATOM 683 O O . VAL A 1 89 ? 5.447 -4.722 -7.865 1.00 96.31 89 VAL A O 1
ATOM 686 N N . LEU A 1 90 ? 6.022 -4.295 -9.990 1.00 95.56 90 LEU A N 1
ATOM 687 C CA . LEU A 1 90 ? 5.017 -3.252 -10.175 1.00 95.56 90 LEU A C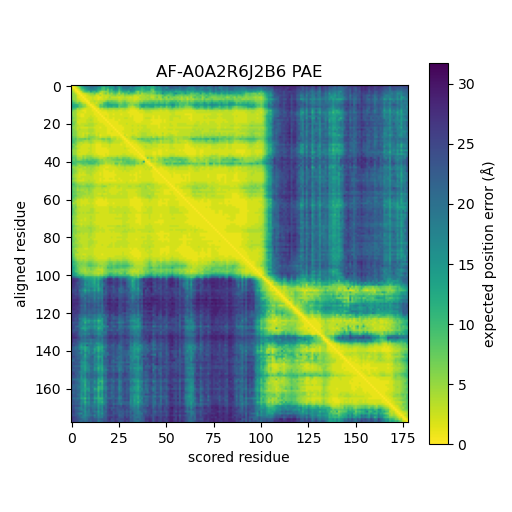A 1
ATOM 688 C C . LEU A 1 90 ? 3.633 -3.876 -10.363 1.00 95.56 90 LEU A C 1
ATOM 690 O O . LEU A 1 90 ? 3.445 -4.712 -11.246 1.00 95.56 90 LEU A O 1
ATOM 694 N N . ASP A 1 91 ? 2.664 -3.399 -9.586 1.00 92.38 91 ASP A N 1
ATOM 695 C CA . ASP A 1 91 ? 1.248 -3.735 -9.715 1.00 92.38 91 ASP A CA 1
ATOM 696 C C . ASP A 1 91 ? 0.433 -2.467 -10.044 1.00 92.38 91 ASP A C 1
ATOM 698 O O . ASP A 1 91 ? 0.105 -1.669 -9.158 1.00 92.38 91 ASP A O 1
ATOM 702 N N . PRO A 1 92 ? 0.161 -2.201 -11.337 1.00 88.50 92 PRO A N 1
ATOM 703 C CA . PRO A 1 92 ? -0.629 -1.053 -11.764 1.00 88.50 92 PRO A CA 1
ATOM 704 C C . PRO A 1 92 ? -2.116 -1.164 -11.393 1.00 88.50 92 PRO A C 1
ATOM 706 O O . PRO A 1 92 ? -2.878 -1.919 -11.996 1.00 88.50 92 PRO A O 1
ATOM 709 N N . VAL A 1 93 ? -2.577 -0.300 -10.492 1.00 78.81 93 VAL A N 1
ATOM 710 C CA . VAL A 1 93 ? -3.953 -0.260 -9.984 1.00 78.81 93 VAL A CA 1
ATOM 711 C C . VAL A 1 93 ? -4.701 0.936 -10.564 1.00 78.81 93 VAL A C 1
ATOM 713 O O . VAL A 1 93 ? -4.273 2.089 -10.459 1.00 78.81 93 VAL A O 1
ATOM 716 N N . ARG A 1 94 ? -5.860 0.687 -11.179 1.00 74.50 94 ARG A N 1
ATOM 717 C CA . ARG A 1 94 ? -6.704 1.763 -11.717 1.00 74.50 94 ARG A CA 1
ATOM 718 C C . ARG A 1 94 ? -7.436 2.492 -10.584 1.00 74.50 94 ARG A C 1
ATOM 720 O O . ARG A 1 94 ? -7.954 1.831 -9.686 1.00 74.50 94 ARG A O 1
ATOM 727 N N . PRO A 1 95 ? -7.567 3.830 -10.644 1.00 64.62 95 PRO A N 1
ATOM 728 C CA . PRO A 1 95 ? -8.395 4.568 -9.694 1.00 64.62 95 PRO A CA 1
ATOM 729 C C . PRO A 1 95 ? -9.809 3.981 -9.596 1.00 64.62 95 PRO A C 1
ATOM 731 O O . PRO A 1 95 ? -10.423 3.674 -10.618 1.00 64.62 95 PRO A O 1
ATOM 734 N N . GLY A 1 96 ? -10.304 3.816 -8.368 1.00 49.38 96 GLY A N 1
ATOM 735 C CA . GLY A 1 96 ? -11.596 3.178 -8.092 1.00 49.38 96 GLY A CA 1
ATOM 736 C C . GLY A 1 96 ? -11.574 1.646 -8.095 1.00 49.38 96 GLY A C 1
ATOM 737 O O . GLY A 1 96 ? -12.623 1.038 -7.919 1.00 49.38 96 GLY A O 1
ATOM 738 N N . SER A 1 97 ? -10.411 1.018 -8.288 1.00 46.72 97 SER A N 1
ATOM 739 C CA . SER A 1 97 ? -10.236 -0.426 -8.089 1.00 46.72 97 SER A CA 1
ATOM 740 C C . SER A 1 97 ? -9.799 -0.718 -6.657 1.00 46.72 97 SER A C 1
ATOM 742 O O . SER A 1 97 ? -9.095 0.082 -6.042 1.00 46.72 97 SER A O 1
ATOM 744 N N . THR A 1 98 ? -10.195 -1.876 -6.144 1.00 50.12 98 THR A N 1
ATOM 745 C CA . THR A 1 98 ? -9.770 -2.387 -4.840 1.00 50.12 98 THR A CA 1
ATOM 746 C C . THR A 1 98 ? -8.530 -3.259 -4.993 1.00 50.12 98 THR A C 1
ATOM 748 O O . THR A 1 98 ? -8.446 -4.048 -5.935 1.00 50.12 98 THR A O 1
ATOM 751 N N . VAL A 1 99 ? -7.597 -3.146 -4.049 1.00 57.09 99 VAL A N 1
ATOM 752 C CA . VAL A 1 99 ? -6.462 -4.064 -3.898 1.00 57.09 99 VAL A CA 1
ATOM 753 C C . VAL A 1 99 ? -6.682 -4.846 -2.618 1.00 57.09 99 VAL A C 1
ATOM 755 O O . VAL A 1 99 ? -6.913 -4.245 -1.570 1.00 57.09 99 VAL A O 1
ATOM 758 N N . ASP A 1 100 ? -6.636 -6.169 -2.711 1.00 61.44 100 ASP A N 1
ATOM 759 C CA . ASP A 1 100 ? -6.691 -7.027 -1.535 1.00 61.44 100 ASP A CA 1
ATOM 760 C C . ASP A 1 100 ? -5.298 -7.096 -0.902 1.00 61.44 100 ASP A C 1
ATOM 762 O O . ASP A 1 100 ? -4.347 -7.574 -1.518 1.00 61.44 100 ASP A O 1
ATOM 766 N N . ILE A 1 101 ? -5.185 -6.560 0.310 1.00 57.88 101 ILE A N 1
ATOM 767 C CA . ILE A 1 101 ? -3.939 -6.476 1.086 1.00 57.88 101 ILE A CA 1
ATOM 768 C C . ILE A 1 101 ? -3.975 -7.358 2.333 1.00 57.88 101 ILE A C 1
ATOM 770 O O . ILE A 1 101 ? -3.145 -7.197 3.226 1.00 57.88 101 ILE A O 1
ATOM 774 N N . GLY A 1 102 ? -4.968 -8.248 2.434 1.00 53.94 102 GLY A N 1
ATOM 775 C CA . GLY A 1 102 ? -5.246 -8.992 3.663 1.00 53.94 102 GLY A CA 1
ATOM 776 C C . GLY A 1 102 ? -5.983 -8.173 4.733 1.00 53.94 102 GLY A C 1
ATOM 777 O O . GLY A 1 102 ? -5.991 -8.555 5.900 1.00 53.94 102 GLY A O 1
ATOM 778 N N . GLY A 1 103 ? -6.622 -7.064 4.347 1.00 49.22 103 GLY A N 1
ATOM 779 C CA . GLY A 1 103 ? -7.451 -6.201 5.193 1.00 49.22 103 GLY A CA 1
ATOM 780 C C . GLY A 1 103 ? -8.660 -5.698 4.403 1.00 49.22 103 GLY A C 1
ATOM 781 O O . GLY A 1 103 ? -8.585 -5.512 3.191 1.00 49.22 103 GLY A O 1
ATOM 782 N N . VAL A 1 104 ? -9.799 -5.541 5.070 1.00 48.56 104 VAL A N 1
ATOM 783 C CA . VAL A 1 104 ? -11.113 -5.567 4.415 1.00 48.56 104 VAL A CA 1
ATOM 784 C C . VAL A 1 104 ? -11.773 -4.202 4.535 1.00 48.56 104 VAL A C 1
ATOM 786 O O . VAL A 1 104 ? -11.881 -3.657 5.633 1.00 48.56 104 VAL A O 1
ATOM 789 N N . ASP A 1 105 ? -12.206 -3.645 3.400 1.00 50.94 105 ASP A N 1
ATOM 790 C CA . ASP A 1 105 ? -12.930 -2.370 3.346 1.00 50.94 105 ASP A CA 1
ATOM 791 C C . ASP A 1 105 ? -14.218 -2.461 4.184 1.00 50.94 105 ASP A C 1
ATOM 793 O O . ASP A 1 105 ? -15.045 -3.358 3.993 1.00 50.94 105 ASP A O 1
ATOM 797 N N . GLY A 1 106 ? -14.346 -1.545 5.149 1.00 53.41 106 GLY A N 1
ATOM 798 C CA . GLY A 1 106 ? -15.457 -1.469 6.091 1.00 53.41 106 GLY A CA 1
ATOM 799 C C . GLY A 1 106 ? -16.308 -0.212 5.950 1.00 53.41 106 GLY A C 1
ATOM 800 O O . GLY A 1 106 ? -17.014 0.137 6.889 1.00 53.41 106 GLY A O 1
ATOM 801 N N . THR A 1 107 ? -16.243 0.495 4.818 1.00 60.97 107 THR A N 1
ATOM 802 C CA . THR A 1 107 ? -16.844 1.832 4.652 1.00 60.97 107 THR A CA 1
ATOM 803 C C . THR A 1 107 ? -18.270 1.954 5.228 1.00 60.97 107 THR A C 1
ATOM 805 O O . THR A 1 107 ? -18.547 2.931 5.929 1.00 60.97 107 THR A O 1
ATOM 808 N N . PHE A 1 108 ? -19.136 0.947 5.035 1.00 72.81 108 PHE A N 1
ATOM 809 C CA . PHE A 1 108 ? -20.505 0.910 5.575 1.00 72.81 108 PHE A CA 1
ATOM 810 C C . PHE A 1 108 ? -20.822 -0.395 6.313 1.00 72.81 108 PHE A C 1
ATOM 812 O O . PHE A 1 108 ? -20.382 -1.460 5.895 1.00 72.81 108 PHE A O 1
ATOM 819 N N . TRP A 1 109 ? -21.663 -0.355 7.345 1.00 76.25 109 TRP A N 1
ATOM 820 C CA . TRP A 1 109 ? -22.184 -1.536 8.037 1.00 76.25 109 TRP A CA 1
ATOM 821 C C . TRP A 1 109 ? -23.112 -2.379 7.153 1.00 76.25 109 TRP A C 1
ATOM 823 O O . TRP A 1 109 ? -22.991 -3.608 7.116 1.00 76.25 109 TRP A O 1
ATOM 833 N N . GLY A 1 110 ? -24.032 -1.729 6.434 1.00 76.12 110 GLY A N 1
ATOM 834 C CA . GLY A 1 110 ? -25.049 -2.384 5.611 1.00 76.12 110 GLY A CA 1
ATOM 835 C C . GLY A 1 110 ? -25.935 -1.404 4.830 1.00 76.12 110 GLY A C 1
ATOM 836 O O . GLY A 1 110 ? -25.853 -0.194 5.046 1.00 76.12 110 GLY A O 1
ATOM 837 N N . PRO A 1 111 ? -26.828 -1.908 3.955 1.00 67.19 111 PRO A N 1
ATOM 838 C CA . PRO A 1 111 ? -27.614 -1.084 3.026 1.00 67.19 111 PRO A CA 1
ATOM 839 C C . PRO A 1 111 ? -28.545 -0.045 3.669 1.00 67.19 111 PRO A C 1
ATOM 841 O O . PRO A 1 111 ? -29.042 0.835 2.976 1.00 67.19 111 PRO A O 1
ATOM 844 N N . GLY A 1 112 ? -28.807 -0.155 4.975 1.00 69.94 112 GLY A N 1
ATOM 845 C CA . GLY A 1 112 ? -29.649 0.775 5.732 1.00 69.94 112 GLY A CA 1
ATOM 846 C C . GLY A 1 112 ? -28.907 1.962 6.351 1.00 69.94 112 GLY A C 1
ATOM 847 O O . GLY A 1 112 ? -29.542 2.760 7.029 1.00 69.94 112 GLY A O 1
ATOM 848 N N . GLU A 1 113 ? -27.587 2.080 6.168 1.00 68.31 113 GLU A N 1
ATOM 849 C CA . GLU A 1 113 ? -26.796 3.153 6.792 1.00 68.31 113 GLU A CA 1
ATOM 850 C C . GLU A 1 113 ? -26.987 4.523 6.113 1.00 68.31 113 GLU A C 1
ATOM 852 O O . GLU A 1 113 ? -26.901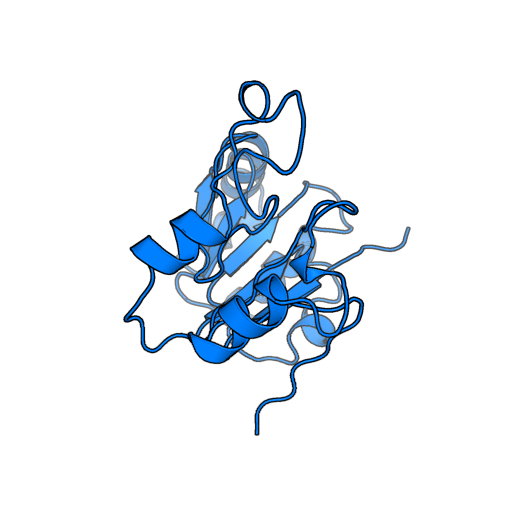 5.556 6.773 1.00 68.31 113 GLU A O 1
ATOM 857 N N . LEU A 1 114 ? -27.281 4.550 4.807 1.00 66.06 114 LEU A N 1
ATOM 858 C CA . LEU A 1 114 ? -27.525 5.777 4.043 1.00 66.06 114 LEU A CA 1
ATOM 859 C C . LEU A 1 114 ? -28.702 5.607 3.081 1.00 66.06 114 LEU A C 1
ATOM 861 O O . LEU A 1 114 ? -28.770 4.620 2.351 1.00 66.06 114 LEU A O 1
ATOM 865 N N . ASP A 1 115 ? -29.523 6.651 2.944 1.00 66.31 115 ASP A N 1
ATOM 866 C CA . ASP A 1 115 ? -30.628 6.706 1.969 1.00 66.31 115 ASP A CA 1
ATOM 867 C C . ASP A 1 115 ? -30.165 6.549 0.503 1.00 66.31 115 ASP A C 1
ATOM 869 O O . ASP A 1 115 ? -30.965 6.243 -0.380 1.00 66.31 115 ASP A O 1
ATOM 873 N N . ARG A 1 116 ? -28.867 6.753 0.224 1.00 64.12 116 ARG A N 1
ATOM 874 C CA . ARG A 1 116 ? -28.252 6.676 -1.116 1.00 64.12 116 ARG A CA 1
ATOM 875 C C . ARG A 1 116 ? -27.196 5.577 -1.257 1.00 64.12 116 ARG A C 1
ATOM 877 O O . ARG A 1 116 ? -26.316 5.684 -2.106 1.00 64.12 116 ARG A O 1
ATOM 884 N N . TYR A 1 117 ? -27.268 4.523 -0.446 1.00 55.12 117 TYR A N 1
ATOM 885 C CA . TYR A 1 117 ? -26.292 3.426 -0.465 1.00 55.12 117 TYR A CA 1
ATOM 886 C C . TYR A 1 117 ? -26.033 2.851 -1.876 1.00 55.12 117 TYR A C 1
ATOM 888 O O . TYR A 1 117 ? -24.890 2.594 -2.238 1.00 55.12 117 TYR A O 1
ATOM 896 N N . GLY A 1 118 ? -27.071 2.733 -2.714 1.00 57.00 118 GLY A N 1
ATOM 897 C CA . GLY A 1 118 ? -26.961 2.194 -4.079 1.00 57.00 118 GLY A CA 1
ATOM 898 C C . GLY A 1 118 ? -26.121 3.018 -5.067 1.00 57.00 118 GLY A C 1
ATOM 899 O O . GLY A 1 118 ? -25.734 2.487 -6.105 1.00 57.00 118 GLY A O 1
ATOM 900 N N . ASP A 1 119 ? -25.809 4.280 -4.753 1.00 54.88 119 ASP A N 1
ATOM 901 C CA . ASP A 1 119 ? -24.991 5.156 -5.605 1.00 54.88 119 ASP A CA 1
ATOM 902 C C . ASP A 1 119 ? -23.484 5.056 -5.295 1.00 54.88 119 ASP A C 1
ATOM 904 O O . ASP A 1 119 ? -22.670 5.663 -5.994 1.00 54.88 119 ASP A O 1
ATOM 908 N N . VAL A 1 120 ? -23.096 4.322 -4.242 1.00 51.69 120 VAL A N 1
ATOM 909 C CA . VAL A 1 120 ? -21.711 4.239 -3.761 1.00 51.69 120 VAL A CA 1
ATOM 910 C C . VAL A 1 120 ? -21.268 2.768 -3.761 1.00 51.69 120 VAL A C 1
ATOM 912 O O . VAL A 1 120 ? -21.694 2.005 -2.895 1.00 51.69 120 VAL A O 1
ATOM 915 N N . PRO A 1 121 ? -20.441 2.318 -4.723 1.00 52.78 121 PRO A N 1
ATOM 916 C CA . PRO A 1 121 ? -20.095 0.907 -4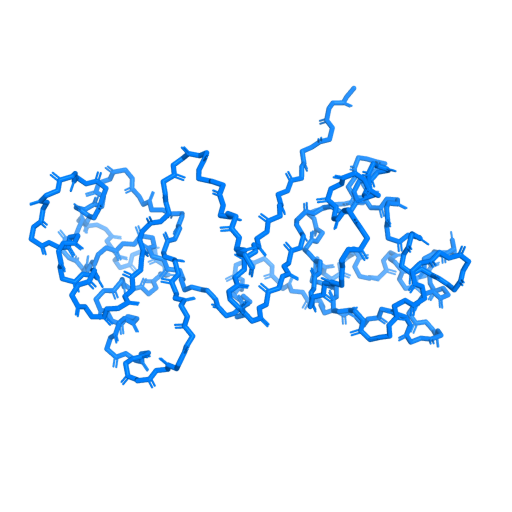.855 1.00 52.78 121 PRO A CA 1
ATOM 917 C C . PRO A 1 121 ? -19.049 0.496 -3.805 1.00 52.78 121 PRO A C 1
ATOM 919 O O . PRO A 1 121 ? -17.858 0.469 -4.102 1.00 52.78 121 PRO A O 1
ATOM 922 N N . HIS A 1 122 ? -19.492 0.165 -2.586 1.00 54.44 122 HIS A N 1
ATOM 923 C CA . HIS A 1 122 ? -18.649 -0.426 -1.536 1.00 54.44 122 HIS A CA 1
ATOM 924 C C . HIS A 1 122 ? -19.306 -1.652 -0.891 1.00 54.44 122 HIS A C 1
ATOM 926 O O . HIS A 1 122 ? -20.509 -1.625 -0.608 1.00 54.44 122 HIS A O 1
ATOM 932 N N . PRO A 1 123 ? -18.533 -2.714 -0.606 1.00 56.34 123 PRO A N 1
ATOM 933 C CA . PRO A 1 123 ? -19.023 -3.850 0.160 1.00 56.34 123 PRO A CA 1
ATOM 934 C C . PRO A 1 123 ? -19.335 -3.433 1.605 1.00 56.34 123 PRO A C 1
ATOM 936 O O . PRO A 1 123 ? -18.622 -2.642 2.218 1.00 56.34 123 PRO A O 1
ATOM 939 N N . ALA A 1 124 ? -20.433 -3.953 2.149 1.00 69.12 124 ALA A N 1
ATOM 940 C CA . ALA A 1 124 ? -20.809 -3.738 3.543 1.00 69.12 124 ALA A CA 1
ATOM 941 C C . ALA A 1 124 ? -19.959 -4.600 4.493 1.00 69.12 124 ALA A C 1
ATOM 943 O O . ALA A 1 124 ? -19.726 -5.765 4.183 1.00 69.12 124 ALA A O 1
ATOM 944 N N . ILE A 1 125 ? -19.608 -4.099 5.686 1.00 66.12 125 ILE A N 1
ATOM 945 C CA . ILE A 1 125 ? -18.933 -4.858 6.761 1.00 66.12 125 ILE A CA 1
ATOM 946 C C . ILE A 1 125 ? -19.667 -6.172 7.024 1.00 66.12 125 ILE A C 1
ATOM 948 O O . ILE A 1 125 ? -19.036 -7.222 7.089 1.00 66.12 125 ILE A O 1
ATOM 952 N N . SER A 1 126 ? -20.998 -6.127 7.147 1.00 69.62 126 SER A N 1
ATOM 953 C CA . SER A 1 126 ? -21.821 -7.324 7.366 1.00 69.62 126 SER A CA 1
ATOM 954 C C . SER A 1 126 ? -21.609 -8.384 6.284 1.00 69.62 126 SER A C 1
ATOM 956 O O . SER A 1 126 ? -21.396 -9.550 6.603 1.00 69.62 126 SER A O 1
ATOM 958 N N . HIS A 1 127 ? -21.580 -7.966 5.017 1.00 66.81 127 HIS A N 1
ATOM 959 C CA . HIS A 1 127 ? -21.333 -8.856 3.888 1.00 66.81 127 HIS A CA 1
ATOM 960 C C . HIS A 1 127 ? -19.890 -9.368 3.861 1.00 66.81 127 HIS A C 1
ATOM 962 O O . HIS A 1 127 ? -19.663 -10.554 3.638 1.00 66.81 127 HIS A O 1
ATOM 968 N N . SER A 1 128 ? -18.916 -8.498 4.125 1.00 58.41 128 SER A N 1
ATOM 969 C CA . SER A 1 128 ? -17.512 -8.883 4.168 1.00 58.41 128 SER A CA 1
ATOM 970 C C . SER A 1 128 ? -17.254 -9.920 5.264 1.00 58.41 128 SER A C 1
ATOM 972 O O . SER A 1 128 ? -16.628 -10.938 4.991 1.00 58.41 128 SER A O 1
ATOM 974 N N . MET A 1 129 ? -17.801 -9.737 6.472 1.00 66.06 129 MET A N 1
ATOM 975 C CA . MET A 1 129 ? -17.695 -10.732 7.548 1.00 66.06 129 MET A CA 1
ATOM 976 C C . MET A 1 129 ? -18.253 -12.098 7.131 1.00 66.06 129 MET A C 1
ATOM 978 O O . MET A 1 129 ? -17.640 -13.113 7.435 1.00 66.06 129 MET A O 1
ATOM 982 N N . ASP A 1 130 ? -19.374 -12.142 6.405 1.00 69.31 130 ASP A N 1
ATOM 983 C CA . ASP A 1 130 ? -19.965 -13.405 5.942 1.00 69.31 130 ASP A CA 1
ATOM 984 C C . ASP A 1 130 ? -19.107 -14.128 4.891 1.00 69.31 130 ASP A C 1
ATOM 986 O O . ASP A 1 130 ? -19.118 -15.355 4.825 1.00 69.31 130 ASP A O 1
ATOM 990 N N . VAL A 1 131 ? -18.354 -13.386 4.075 1.00 58.41 131 VAL A N 1
ATOM 991 C CA . VAL A 1 131 ? -17.458 -13.948 3.047 1.00 58.41 131 VAL A CA 1
ATOM 992 C C . VAL A 1 131 ? -16.116 -14.404 3.638 1.00 58.41 131 VAL A C 1
ATOM 994 O O . VAL A 1 131 ? -15.477 -15.303 3.094 1.00 58.41 131 VAL A O 1
ATOM 997 N N . LEU A 1 132 ? -15.683 -13.800 4.746 1.00 56.50 132 LEU A N 1
ATOM 998 C CA . LEU A 1 132 ? -14.323 -13.929 5.290 1.00 56.50 132 LEU A CA 1
ATOM 999 C C . LEU A 1 132 ? -14.213 -14.828 6.530 1.00 56.50 132 LEU A C 1
ATOM 1001 O O . LEU A 1 132 ? -13.111 -15.102 7.012 1.00 56.50 132 LEU A O 1
ATOM 1005 N N . ASP A 1 133 ? -15.342 -15.301 7.041 1.00 52.53 133 ASP A N 1
ATOM 1006 C CA . ASP A 1 133 ? -15.437 -16.263 8.139 1.00 52.53 133 ASP A CA 1
ATOM 1007 C C . ASP A 1 133 ? -15.174 -17.683 7.582 1.00 52.53 133 ASP A C 1
ATOM 1009 O O . ASP A 1 133 ? -16.113 -18.344 7.125 1.00 52.53 133 ASP A O 1
ATOM 1013 N N . PRO A 1 134 ? -13.895 -18.123 7.438 1.00 51.53 134 PRO A N 1
ATOM 1014 C CA . PRO A 1 134 ? -13.118 -18.662 8.563 1.00 51.53 134 PRO A CA 1
ATOM 1015 C C . PRO A 1 134 ? -11.581 -18.480 8.415 1.00 51.53 134 PRO A C 1
ATOM 1017 O O . PRO A 1 134 ? -10.811 -19.442 8.549 1.00 51.53 134 PRO A O 1
ATOM 1020 N N . THR A 1 135 ? -11.089 -17.292 8.048 1.00 49.19 135 THR A N 1
ATOM 1021 C CA . THR A 1 135 ? -9.632 -17.115 7.865 1.00 49.19 135 THR A CA 1
ATOM 1022 C C . THR A 1 135 ? -8.875 -17.108 9.205 1.00 49.19 135 THR A C 1
ATOM 1024 O O . THR A 1 135 ? -9.388 -16.672 10.229 1.00 49.19 135 THR A O 1
ATOM 1027 N N . ARG A 1 136 ? -7.626 -17.604 9.227 1.00 53.16 136 ARG A N 1
ATOM 1028 C CA . ARG A 1 136 ? -6.728 -17.529 10.408 1.00 53.16 136 ARG A CA 1
ATOM 1029 C C . ARG A 1 136 ? -6.071 -16.149 10.580 1.00 53.16 136 ARG A C 1
ATOM 1031 O O . ARG A 1 136 ? -5.182 -15.997 11.417 1.00 53.16 136 ARG A O 1
ATOM 1038 N N . THR A 1 137 ? -6.467 -15.185 9.759 1.00 48.06 137 THR A N 1
ATOM 1039 C CA . THR A 1 137 ? -5.868 -13.857 9.654 1.00 48.06 137 THR A CA 1
ATOM 1040 C C . THR A 1 137 ? -6.632 -12.895 10.553 1.00 48.06 137 THR A C 1
ATOM 1042 O O . THR A 1 137 ? -7.858 -12.870 10.519 1.00 48.06 137 THR A O 1
ATOM 1045 N N . GLU A 1 138 ? -5.927 -12.089 11.351 1.00 57.66 138 GLU A N 1
ATOM 1046 C CA . GLU A 1 138 ? -6.578 -10.964 12.029 1.00 57.66 138 GLU A CA 1
ATOM 1047 C C . GLU A 1 138 ? -6.913 -9.877 11.014 1.00 57.66 138 GLU A C 1
ATOM 1049 O O . GLU A 1 138 ? -6.029 -9.376 10.319 1.00 57.66 138 GLU A O 1
ATOM 1054 N N . ILE A 1 139 ? -8.186 -9.502 10.954 1.00 58.41 139 ILE A N 1
ATOM 1055 C CA . ILE A 1 139 ? -8.706 -8.540 9.988 1.00 58.41 139 ILE A CA 1
ATOM 1056 C C . ILE A 1 139 ? -9.166 -7.290 10.736 1.00 58.41 139 ILE A C 1
ATOM 1058 O O . ILE A 1 139 ? -9.999 -7.374 11.637 1.00 58.41 139 ILE A O 1
ATOM 1062 N N . TYR A 1 140 ? -8.651 -6.132 10.320 1.00 65.25 140 TYR A N 1
ATOM 1063 C CA . TYR A 1 140 ? -9.006 -4.821 10.863 1.00 65.25 140 TYR A CA 1
ATOM 1064 C C . TYR A 1 140 ? -9.786 -4.013 9.819 1.00 65.25 140 TYR A C 1
ATOM 1066 O O . TYR A 1 140 ? -9.270 -3.719 8.740 1.00 65.25 140 TYR A O 1
ATOM 1074 N N . PHE A 1 141 ? -11.020 -3.631 10.145 1.00 61.59 141 PHE A N 1
ATOM 1075 C CA . PHE A 1 141 ? -11.823 -2.708 9.349 1.00 61.59 141 PHE A CA 1
ATOM 1076 C C . PHE A 1 141 ? -11.342 -1.272 9.572 1.00 61.59 141 PHE A C 1
ATOM 1078 O O . PHE A 1 141 ? -11.220 -0.806 10.707 1.00 61.59 141 PHE A O 1
ATOM 1085 N N . THR A 1 142 ? -11.089 -0.563 8.475 1.00 60.59 142 THR A N 1
ATOM 1086 C CA . THR A 1 142 ? -10.642 0.837 8.456 1.00 60.59 142 THR A CA 1
ATOM 1087 C C . THR A 1 142 ? -11.503 1.664 7.495 1.00 60.59 142 THR A C 1
ATOM 1089 O O . THR A 1 142 ? -12.396 1.130 6.839 1.00 60.59 142 THR A O 1
ATOM 1092 N N . HIS A 1 143 ? -11.238 2.972 7.415 1.00 55.44 143 HIS A N 1
ATOM 1093 C CA . HIS A 1 143 ? -11.879 3.896 6.472 1.00 55.44 143 HIS A CA 1
ATOM 1094 C C . HIS A 1 143 ? -13.418 3.932 6.590 1.00 55.44 143 HIS A C 1
ATOM 1096 O O . HIS A 1 143 ? -14.159 3.956 5.609 1.00 55.44 143 HIS A O 1
ATOM 1102 N N . LEU A 1 144 ? -13.896 3.940 7.833 1.00 61.50 144 LEU A N 1
ATOM 1103 C CA . LEU A 1 144 ? -15.313 3.907 8.176 1.00 61.50 144 LEU A CA 1
ATOM 1104 C C . LEU A 1 144 ? -15.986 5.258 7.924 1.00 61.50 144 LEU A C 1
ATOM 1106 O O . LEU A 1 144 ? -15.446 6.314 8.270 1.00 61.50 144 LEU A O 1
ATOM 1110 N N . ASN A 1 145 ? -17.201 5.232 7.377 1.00 64.31 145 ASN A N 1
ATOM 1111 C CA . ASN A 1 145 ? -18.032 6.426 7.329 1.00 64.31 145 ASN A CA 1
ATOM 1112 C C . ASN A 1 145 ? -18.356 6.907 8.756 1.00 64.31 145 ASN A C 1
ATOM 1114 O O . ASN A 1 145 ? -18.602 6.097 9.638 1.00 64.31 145 ASN A O 1
ATOM 1118 N N . HIS A 1 146 ? -18.407 8.221 8.991 1.00 72.31 146 HIS A N 1
ATOM 1119 C CA . HIS A 1 146 ? -18.767 8.800 10.295 1.00 72.31 146 HIS A CA 1
ATOM 1120 C C . HIS A 1 146 ? -20.142 8.366 10.841 1.00 72.31 146 HIS A C 1
ATOM 1122 O O . HIS A 1 146 ? -20.372 8.472 12.044 1.00 72.31 146 HIS A O 1
ATOM 1128 N N . THR A 1 147 ? -21.049 7.892 9.981 1.00 74.81 147 THR A N 1
ATOM 1129 C CA . THR A 1 147 ? -22.350 7.321 10.367 1.00 74.81 147 THR A CA 1
ATOM 1130 C C . THR A 1 147 ? -22.284 5.847 10.753 1.00 74.81 147 THR A C 1
ATOM 1132 O O . THR A 1 147 ? -23.274 5.313 11.251 1.00 74.81 147 THR A O 1
ATOM 1135 N N . ASN A 1 148 ? -21.145 5.188 10.541 1.00 77.75 148 ASN A N 1
ATOM 1136 C CA . ASN A 1 148 ? -21.029 3.749 10.691 1.00 77.75 148 ASN A CA 1
ATOM 1137 C C . ASN A 1 148 ? -21.174 3.364 12.173 1.00 77.75 148 ASN A C 1
ATOM 1139 O O . ASN A 1 148 ? -20.379 3.819 13.004 1.00 77.75 148 ASN A O 1
ATOM 1143 N N . PRO A 1 149 ? -22.167 2.532 12.541 1.00 85.69 149 PRO A N 1
ATOM 1144 C CA . PRO A 1 149 ? -22.450 2.202 13.936 1.00 85.69 149 PRO A CA 1
ATOM 1145 C C . PRO A 1 149 ? -21.290 1.480 14.631 1.00 85.69 149 PRO A C 1
ATOM 1147 O O . PRO A 1 149 ? -21.199 1.528 15.858 1.00 85.69 149 PRO A O 1
ATOM 1150 N N . VAL A 1 150 ? -20.356 0.877 13.885 1.00 82.50 150 VAL A N 1
ATOM 1151 C CA . VAL A 1 150 ? -19.163 0.243 14.473 1.00 82.50 150 VAL A CA 1
ATOM 1152 C C . VAL A 1 150 ? -18.178 1.259 15.069 1.00 82.50 150 VAL A C 1
ATOM 1154 O O . VAL A 1 150 ? -17.342 0.884 15.887 1.00 82.50 150 VAL A O 1
ATOM 1157 N N . LEU A 1 151 ? -18.295 2.547 14.711 1.00 76.44 151 LEU A N 1
ATOM 1158 C CA . LEU A 1 151 ? -17.541 3.637 15.340 1.00 76.44 151 LEU A CA 1
ATOM 1159 C C . LEU A 1 151 ? -18.050 3.978 16.746 1.00 76.44 151 LEU A C 1
ATOM 1161 O O . LEU A 1 151 ? -17.350 4.659 17.491 1.00 76.44 151 LEU A O 1
ATOM 1165 N N . GLN A 1 152 ? -19.265 3.557 17.113 1.00 86.12 152 GLN A N 1
ATOM 1166 C CA . GLN A 1 152 ? -19.832 3.835 18.430 1.00 86.12 152 GLN A CA 1
ATOM 1167 C C . GLN A 1 152 ? -19.339 2.789 19.440 1.00 86.12 152 GLN A C 1
ATOM 1169 O O . GLN A 1 152 ? -19.659 1.604 19.301 1.00 86.12 152 GLN A O 1
ATOM 1174 N N . PRO A 1 153 ? -18.596 3.189 20.491 1.00 82.50 153 PRO A N 1
ATOM 1175 C CA . PRO A 1 153 ? -18.150 2.246 21.506 1.00 82.50 153 PRO A CA 1
ATOM 1176 C C . PRO A 1 153 ? -19.343 1.548 22.171 1.00 82.50 153 PRO A C 1
ATOM 1178 O O . P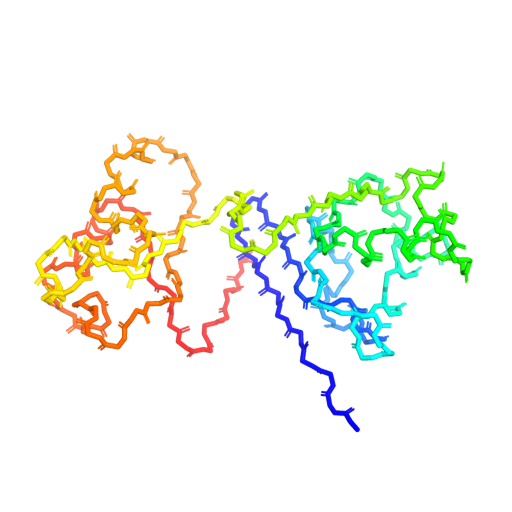RO A 1 153 ? -20.228 2.197 22.728 1.00 82.50 153 PRO A O 1
ATOM 1181 N N . GLY A 1 154 ? -19.355 0.214 22.127 1.00 84.31 154 GLY A N 1
ATOM 1182 C CA . GLY A 1 154 ? -20.389 -0.613 22.753 1.00 84.31 154 GLY A CA 1
ATOM 1183 C C . GLY A 1 154 ? -21.672 -0.815 21.940 1.00 84.31 154 GLY A C 1
ATOM 1184 O O . GLY A 1 154 ? -22.612 -1.395 22.489 1.00 84.31 154 GLY A O 1
ATOM 1185 N N . SER A 1 155 ? -21.720 -0.383 20.674 1.00 92.44 155 SER A N 1
ATOM 1186 C CA . SER A 1 155 ? -22.821 -0.727 19.765 1.00 92.44 155 SER A CA 1
ATOM 1187 C C . SER A 1 155 ? -22.929 -2.239 19.549 1.00 92.44 155 SER A C 1
ATOM 1189 O O . SER A 1 155 ? -21.958 -2.988 19.709 1.00 92.44 155 SER A O 1
ATOM 1191 N N . GLU A 1 156 ? -24.131 -2.701 19.203 1.00 92.25 156 GLU A N 1
ATOM 1192 C CA . GLU A 1 156 ? -24.371 -4.115 18.901 1.00 92.25 156 GLU A CA 1
ATOM 1193 C C . GLU A 1 156 ? -23.540 -4.554 17.687 1.00 92.25 156 GLU A C 1
ATOM 1195 O O . GLU A 1 156 ? -22.972 -5.642 17.677 1.00 92.25 156 GLU A O 1
ATOM 1200 N N . GLU A 1 157 ? -23.387 -3.670 16.704 1.00 92.31 157 GLU A N 1
ATOM 1201 C CA . GLU A 1 157 ? -22.609 -3.877 15.489 1.00 92.31 157 GLU A CA 1
ATOM 1202 C C . GLU A 1 157 ? -21.118 -4.040 15.786 1.00 92.31 157 GLU A C 1
ATOM 1204 O O . GLU A 1 157 ? -20.505 -4.983 15.287 1.00 92.31 157 GLU A O 1
ATOM 1209 N N . ARG A 1 158 ? -20.537 -3.183 16.642 1.00 87.88 158 ARG A N 1
ATOM 1210 C CA . ARG A 1 158 ? -19.123 -3.304 17.035 1.00 87.88 158 ARG A CA 1
ATOM 1211 C C . ARG A 1 158 ? -18.869 -4.603 17.796 1.00 87.88 158 ARG A C 1
ATOM 1213 O O . ARG A 1 158 ? -17.904 -5.298 17.494 1.00 87.88 158 ARG A O 1
ATOM 1220 N N . AR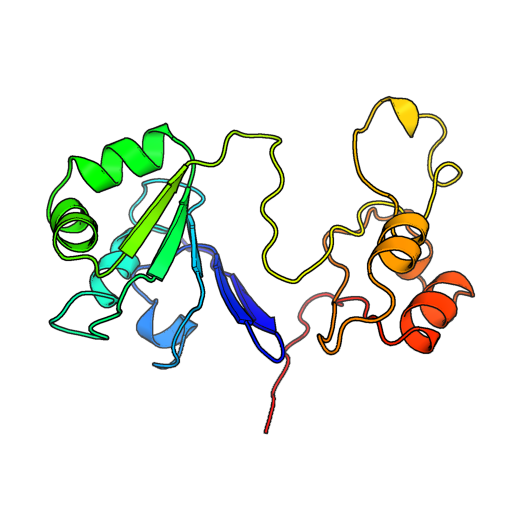G A 1 159 ? -19.772 -4.982 18.710 1.00 90.31 159 ARG A N 1
ATOM 1221 C CA . ARG A 1 159 ? -19.694 -6.284 19.396 1.00 90.31 159 ARG A CA 1
ATOM 1222 C C . ARG A 1 159 ? -19.736 -7.445 18.413 1.00 90.31 159 ARG A C 1
ATOM 1224 O O . ARG A 1 159 ? -18.964 -8.379 18.557 1.00 90.31 159 ARG A O 1
ATOM 1231 N N . ARG A 1 160 ? -20.587 -7.372 17.389 1.00 86.69 160 ARG A N 1
ATOM 1232 C CA . ARG A 1 160 ? -20.703 -8.418 16.366 1.00 86.69 160 ARG A CA 1
ATOM 1233 C C . ARG A 1 160 ? -19.425 -8.601 15.549 1.00 86.69 160 ARG A C 1
ATOM 1235 O O . ARG A 1 160 ? -19.096 -9.730 15.201 1.00 86.69 160 ARG A O 1
ATOM 1242 N N . VAL A 1 161 ? -18.731 -7.504 15.240 1.00 80.88 161 VAL A N 1
ATOM 1243 C CA . VAL A 1 161 ? -17.413 -7.530 14.584 1.00 80.88 161 VAL A CA 1
ATOM 1244 C C . VAL A 1 161 ? -16.401 -8.246 15.486 1.00 80.88 161 VAL A C 1
ATOM 1246 O O . VAL A 1 161 ? -15.771 -9.212 15.057 1.00 80.88 161 VAL A O 1
ATOM 1249 N N . GLU A 1 162 ? -16.315 -7.833 16.752 1.00 85.50 162 GLU A N 1
ATOM 1250 C CA . GLU A 1 162 ? -15.369 -8.377 17.738 1.00 85.50 162 GLU A CA 1
ATOM 1251 C C . GLU A 1 162 ? -15.635 -9.860 18.068 1.00 85.50 162 GLU A C 1
ATOM 1253 O O . GLU A 1 162 ? -14.708 -10.668 18.112 1.00 85.50 162 GLU A O 1
ATOM 1258 N N . GLU A 1 163 ? -16.900 -10.255 18.245 1.00 86.00 163 GLU A N 1
ATOM 1259 C CA . GLU A 1 163 ? -17.309 -11.637 18.546 1.00 86.00 163 GLU A CA 1
ATOM 1260 C C . GLU A 1 163 ? -16.967 -12.621 17.422 1.00 86.00 163 GLU A C 1
ATOM 1262 O O . GLU A 1 163 ? -16.734 -13.802 17.686 1.00 86.00 163 GLU A O 1
ATOM 1267 N N . ARG A 1 164 ? -16.909 -12.146 16.173 1.00 79.56 164 ARG A N 1
ATOM 1268 C CA . ARG A 1 164 ? -16.519 -12.953 15.007 1.00 79.56 164 ARG A CA 1
ATOM 1269 C C . ARG A 1 164 ? -15.009 -12.934 14.738 1.00 79.56 164 ARG A C 1
ATOM 1271 O O . ARG A 1 164 ? -14.575 -13.472 13.727 1.00 79.56 164 ARG A O 1
ATOM 1278 N N . GLY A 1 165 ? -14.207 -12.356 15.636 1.00 75.12 165 GLY A N 1
ATOM 1279 C CA . GLY A 1 165 ? -12.743 -12.337 15.535 1.00 75.12 165 GLY A CA 1
ATOM 1280 C C . GLY A 1 165 ? -12.179 -11.269 14.594 1.00 75.12 165 GLY A C 1
ATOM 1281 O O . GLY A 1 165 ? -11.006 -11.339 14.235 1.00 75.12 165 GLY A O 1
ATOM 1282 N N . PHE A 1 166 ? -12.998 -10.293 14.198 1.00 76.06 166 PHE A N 1
ATOM 1283 C CA . PHE A 1 166 ? -12.574 -9.122 13.436 1.00 76.06 166 PHE A CA 1
ATOM 1284 C C . PHE A 1 166 ? -12.330 -7.934 14.377 1.00 76.06 166 PHE A C 1
ATOM 1286 O O . PHE A 1 166 ? -12.789 -7.908 15.519 1.00 76.06 166 PHE A O 1
ATOM 1293 N N . HIS A 1 167 ? -11.644 -6.910 13.881 1.00 76.12 167 HIS A N 1
ATOM 1294 C CA . HIS A 1 167 ? -11.278 -5.723 14.647 1.00 76.12 167 HIS A CA 1
ATOM 1295 C C . HIS A 1 167 ? -11.711 -4.445 13.924 1.00 76.12 167 HIS A C 1
ATOM 1297 O O . HIS A 1 167 ? -11.815 -4.413 12.700 1.00 76.12 167 HIS A O 1
ATOM 1303 N N . VAL A 1 168 ? -11.937 -3.369 14.677 1.00 73.88 168 VAL A N 1
ATOM 1304 C CA . VAL A 1 168 ? -12.144 -2.017 14.138 1.00 73.88 168 VAL A CA 1
ATOM 1305 C C . VAL A 1 168 ? -10.917 -1.188 14.489 1.00 73.88 168 VAL A C 1
ATOM 1307 O O . VAL A 1 168 ? -10.586 -1.092 15.667 1.00 73.88 168 VAL A O 1
ATOM 1310 N N . ALA A 1 169 ? -10.245 -0.618 13.489 1.00 65.81 169 ALA A N 1
ATOM 1311 C CA . ALA A 1 169 ? -9.080 0.231 13.716 1.00 65.81 169 ALA A CA 1
ATOM 1312 C C . ALA A 1 169 ? -9.511 1.622 14.211 1.00 65.81 169 ALA A C 1
ATOM 1314 O O . ALA A 1 169 ? -10.269 2.326 13.538 1.00 65.81 169 ALA A O 1
ATOM 1315 N N . ASP A 1 170 ? -8.991 2.031 15.36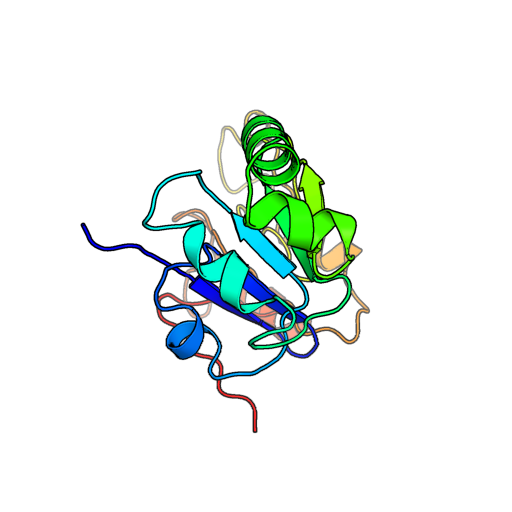4 1.00 59.88 170 ASP A N 1
ATOM 1316 C CA . ASP A 1 170 ? -9.167 3.354 15.942 1.00 59.88 170 ASP A CA 1
ATOM 1317 C C . ASP A 1 170 ? -8.066 4.327 15.478 1.00 59.88 170 ASP A C 1
ATOM 1319 O O . ASP A 1 170 ? -6.983 3.983 14.987 1.00 59.88 170 ASP A O 1
ATOM 1323 N N . ARG A 1 171 ? -8.369 5.624 15.587 1.00 48.22 171 ARG A N 1
ATOM 1324 C CA . ARG A 1 171 ? -7.458 6.684 15.146 1.00 48.22 171 ARG A CA 1
ATOM 1325 C C . ARG A 1 171 ? -6.213 6.689 16.039 1.00 48.22 171 ARG A C 1
ATOM 1327 O O . ARG A 1 171 ? -6.333 6.893 17.241 1.00 48.22 171 ARG A O 1
ATOM 1334 N N . ALA A 1 172 ? -5.036 6.586 15.418 1.00 40.50 172 ALA A N 1
ATOM 1335 C CA . ALA A 1 172 ? -3.735 6.485 16.092 1.00 40.50 172 ALA A CA 1
ATOM 1336 C C . ALA A 1 172 ? -3.484 5.155 16.822 1.00 40.50 172 ALA A C 1
ATOM 1338 O O . ALA A 1 172 ? -2.589 5.089 17.669 1.00 40.50 172 ALA A O 1
ATOM 1339 N N . ASP A 1 173 ? -4.206 4.097 16.448 1.00 42.97 173 ASP A N 1
ATOM 1340 C CA . ASP A 1 173 ? -3.813 2.751 16.834 1.00 42.97 173 ASP A CA 1
ATOM 1341 C C . ASP A 1 173 ? -2.372 2.462 16.405 1.00 42.97 173 ASP A C 1
ATOM 1343 O O . ASP A 1 173 ? -1.936 2.761 15.290 1.00 42.97 173 ASP A O 1
ATOM 1347 N N . SER A 1 174 ? -1.625 1.891 17.343 1.00 38.09 174 SER A N 1
ATOM 1348 C CA . SER A 1 174 ? -0.276 1.388 17.134 1.00 38.09 174 SER A CA 1
ATOM 1349 C C . SER A 1 174 ? -0.249 -0.041 17.647 1.00 38.09 174 SER A C 1
ATOM 1351 O O . SER A 1 174 ? -0.398 -0.298 18.841 1.00 38.09 174 SER A O 1
ATOM 1353 N N . PHE A 1 175 ? -0.118 -0.984 16.724 1.00 43.12 175 PHE A N 1
ATOM 1354 C CA . PHE A 1 175 ? -0.108 -2.401 17.041 1.00 43.12 175 PHE A CA 1
ATOM 1355 C C . PHE A 1 175 ? 1.344 -2.818 17.267 1.00 43.12 175 PHE A C 1
ATOM 1357 O O . PHE A 1 175 ? 2.149 -2.862 16.341 1.00 43.12 175 PHE A O 1
ATOM 1364 N N . GLY A 1 176 ? 1.709 -3.037 18.529 1.00 27.34 176 GLY A N 1
ATOM 1365 C CA . GLY A 1 176 ? 2.964 -3.686 18.887 1.00 27.34 176 GLY A CA 1
ATOM 1366 C C . GLY A 1 176 ? 2.710 -5.177 19.027 1.00 27.34 176 GLY A C 1
ATOM 1367 O O . GLY A 1 176 ? 1.886 -5.572 19.849 1.00 27.34 176 GLY A O 1
ATOM 1368 N N . LEU A 1 177 ? 3.400 -5.998 18.246 1.00 28.59 177 LEU A N 1
ATOM 1369 C CA . LEU A 1 177 ? 3.341 -7.449 18.386 1.00 28.59 177 LEU A CA 1
ATOM 1370 C C . LEU A 1 177 ? 4.688 -7.933 18.942 1.00 28.59 177 LEU A C 1
ATOM 1372 O O . LEU A 1 177 ? 5.740 -7.464 18.507 1.00 28.59 177 LEU A O 1
ATOM 1376 N N . GLY A 1 178 ? 4.625 -8.759 19.992 1.00 30.47 178 GLY A N 1
ATOM 1377 C CA . GLY A 1 178 ? 5.790 -9.339 20.673 1.00 30.47 178 GLY A CA 1
ATOM 1378 C C . GLY A 1 178 ? 6.426 -10.502 19.930 1.00 30.47 178 GLY A C 1
ATOM 1379 O O . GLY A 1 178 ? 5.843 -10.961 18.924 1.00 30.47 178 GLY A O 1
#